Protein AF-A0AAV4WK30-F1 (afdb_monomer_lite)

pLDDT: mean 74.39, std 21.52, range [27.72, 98.62]

Sequence (269 aa):
MIVGDNDDCCCSQVVLLLLLSHGGWNGPSVTLLSCTSESSKLVRDVVQKRFLSVVDRYRVSLPLECPLHPRRDMFWWLQTELEATKIEGEETWHCPVCGQKFRCQNTFVTHWDASHAKTLGMAEETVCLDDFCDVFRCDILRKKMLKQRMEEEDELSKPRKQPPKSGIAVLKHRIQDTQEDDEEIREKKKNCDPREMSRIHHKCRSLIRQCTIGMLVNMSSKDFQEIEEDLDESICSFLTCDKYWDDYDAHVSIDTEFRSDQITFLVDV

Foldseek 3Di:
DDDDDDDDLDDDDDPPPPPPDPDDDDDDDDPDPQQAPLLLVLLLVLCVVFVVVLVVVLVFDWDLQQLSDLQQEPVSVVVVLVPVQPPPPQSWDADPPPGDIDSHPVVVRVCCSVPPCNPCCPDPSHHRSSVLCLQQVSVLVVVVVVVVVVVVVVVVPDPDDDDDDDPPPVVVVVVVVVVVVVVVLVVQLVVDDQVVLVVSLVVQLVSLCSRLVVVCVPDPPVVSVVSSVSSCVQGSVQSGSVRVNPDSCVPVVPPVVPPPPPPDDDDDD

Secondary structure (DSSP, 8-state):
--------SS----SSSTTS----------------HHHHHHHHHHIIIIIIHHHHHTT-PPPTT-TT-TTTBGGGHHHHHHHHSTTSS---EE-TTT--EESSHHHHHHHHHHHTHHHHTTSTT-B-GGGGHHHHTHHHHHHHHHHHHHHHHHHHTS---SSPS-THHHHHHHHHHHHHHHHHHHHHHHT--HHHHHHHHHHHHHHHHHHHGGGGGTS-HHHHHHHHHHHHHHTGGG-STTTTTS-GGGGGGGTGGG-SS-----S--

Organism: NCBI:txid1538125

Radius of gyration: 22.99 Å; chains: 1; bounding box: 66×60×53 Å

Structure (mmCIF, N/CA/C/O backbone):
data_AF-A0AAV4WK30-F1
#
_entry.id   AF-A0AAV4WK30-F1
#
loop_
_atom_site.group_PDB
_atom_site.id
_atom_site.type_symbol
_atom_site.label_atom_id
_atom_site.label_alt_id
_atom_site.label_comp_id
_atom_site.label_asym_id
_atom_site.label_entity_id
_atom_site.label_seq_id
_atom_site.pdbx_PDB_ins_code
_atom_site.Cartn_x
_atom_site.Cartn_y
_atom_site.Cartn_z
_atom_site.occupancy
_atom_site.B_iso_or_equiv
_atom_site.auth_seq_id
_atom_site.auth_comp_id
_atom_site.auth_asym_id
_atom_site.auth_atom_id
_atom_site.pdbx_PDB_model_num
ATOM 1 N N . MET A 1 1 ? 45.246 19.254 -11.125 1.00 35.50 1 MET A N 1
ATOM 2 C CA . MET A 1 1 ? 44.436 20.169 -10.298 1.00 35.50 1 MET A CA 1
ATOM 3 C C . MET A 1 1 ? 43.856 21.246 -11.195 1.00 35.50 1 MET A C 1
ATOM 5 O O . MET A 1 1 ? 44.549 22.216 -11.439 1.00 35.50 1 MET A O 1
ATOM 9 N N . ILE A 1 2 ? 42.649 21.034 -11.716 1.00 27.72 2 ILE A N 1
ATOM 10 C CA . ILE A 1 2 ? 41.560 22.020 -11.737 1.00 27.72 2 ILE A CA 1
ATOM 11 C C . ILE A 1 2 ? 40.309 21.147 -11.624 1.00 27.72 2 ILE A C 1
ATOM 13 O O . ILE A 1 2 ? 39.950 20.444 -12.562 1.00 27.72 2 ILE A O 1
ATOM 17 N N . VAL A 1 3 ? 39.774 21.077 -10.408 1.00 33.41 3 VAL A N 1
ATOM 18 C CA . VAL A 1 3 ? 38.426 20.582 -10.126 1.00 33.41 3 VAL A CA 1
ATOM 19 C C . VAL A 1 3 ? 37.525 21.785 -10.380 1.00 33.41 3 VAL A C 1
ATOM 21 O O . VAL A 1 3 ? 37.795 22.859 -9.843 1.00 33.41 3 VAL A O 1
ATOM 24 N N . GLY A 1 4 ? 36.553 21.629 -11.272 1.00 28.08 4 GLY A N 1
ATOM 25 C CA . GLY A 1 4 ? 35.542 22.632 -11.581 1.00 28.08 4 GLY A CA 1
ATOM 26 C C . GLY A 1 4 ? 34.175 21.972 -11.500 1.00 28.08 4 GLY A C 1
ATOM 27 O O . GLY A 1 4 ? 33.825 21.205 -12.393 1.00 28.08 4 GLY A O 1
ATOM 28 N N . ASP A 1 5 ? 33.501 22.240 -10.384 1.00 39.34 5 ASP A N 1
ATOM 29 C CA . ASP A 1 5 ? 32.127 21.898 -10.015 1.00 39.34 5 ASP A CA 1
ATOM 30 C C . ASP A 1 5 ? 31.076 22.251 -11.079 1.00 39.34 5 ASP A C 1
ATOM 32 O O . ASP A 1 5 ? 31.188 23.299 -11.719 1.00 39.34 5 ASP A O 1
ATOM 36 N N . ASN A 1 6 ? 30.032 21.419 -11.206 1.00 34.66 6 ASN A N 1
ATOM 37 C CA . ASN A 1 6 ? 28.629 21.751 -10.877 1.00 34.66 6 ASN A CA 1
ATOM 38 C C . ASN A 1 6 ? 27.613 20.796 -11.544 1.00 34.66 6 ASN A C 1
ATOM 40 O O . ASN A 1 6 ? 27.855 20.269 -12.628 1.00 34.66 6 ASN A O 1
ATOM 44 N N . ASP A 1 7 ? 26.458 20.686 -10.878 1.00 43.06 7 ASP A N 1
ATOM 45 C CA . ASP A 1 7 ? 25.127 20.261 -11.347 1.00 43.06 7 ASP A CA 1
ATOM 46 C C . ASP A 1 7 ? 24.741 18.794 -11.052 1.00 43.06 7 ASP A C 1
ATOM 48 O O . ASP A 1 7 ? 24.972 17.871 -11.830 1.00 43.06 7 ASP A O 1
ATOM 52 N N . ASP A 1 8 ? 24.311 18.500 -9.821 1.00 45.12 8 ASP A N 1
ATOM 53 C CA . ASP A 1 8 ? 22.933 18.654 -9.302 1.00 45.12 8 ASP A CA 1
ATOM 54 C C . ASP A 1 8 ? 21.971 17.558 -9.786 1.00 45.12 8 ASP A C 1
ATOM 56 O O . ASP A 1 8 ? 21.308 17.663 -10.815 1.00 45.12 8 ASP A O 1
ATOM 60 N N . CYS A 1 9 ? 21.771 16.546 -8.936 1.00 49.00 9 CYS A N 1
ATOM 61 C CA . CYS A 1 9 ? 20.622 15.633 -9.009 1.00 49.00 9 CYS A CA 1
ATOM 62 C C . CYS A 1 9 ? 19.309 16.325 -8.546 1.00 49.00 9 CYS A C 1
ATOM 64 O O . CYS A 1 9 ? 18.343 15.666 -8.163 1.00 49.00 9 CYS A O 1
ATOM 66 N N . CYS A 1 10 ? 19.270 17.664 -8.554 1.00 48.41 10 CYS A N 1
ATOM 67 C CA . CYS A 1 10 ? 18.245 18.490 -7.927 1.00 48.41 10 CYS A CA 1
ATOM 68 C C . CYS A 1 10 ? 17.334 19.180 -8.951 1.00 48.41 10 CYS A C 1
ATOM 70 O O . CYS A 1 10 ? 17.779 19.852 -9.876 1.00 48.41 10 CYS A O 1
ATOM 72 N N . CYS A 1 11 ? 16.030 19.029 -8.715 1.00 46.91 11 CYS A N 1
ATOM 73 C CA . CYS A 1 11 ? 14.915 19.881 -9.127 1.00 46.91 11 CYS A CA 1
ATOM 74 C C . CYS A 1 11 ? 15.269 21.201 -9.843 1.00 46.91 11 CYS A C 1
ATOM 76 O O . CYS A 1 11 ? 15.319 22.249 -9.206 1.00 46.91 11 CYS A O 1
ATOM 78 N N . SER A 1 12 ? 15.379 21.206 -11.174 1.00 46.94 12 SER A N 1
ATOM 79 C CA . SER A 1 12 ? 15.126 22.426 -11.950 1.00 46.94 12 SER A CA 1
ATOM 80 C C . SER A 1 12 ? 14.889 22.121 -13.426 1.00 46.94 12 SER A C 1
ATOM 82 O O . SER A 1 12 ? 15.827 21.793 -14.141 1.00 46.94 12 SER A O 1
ATOM 84 N N . GLN A 1 13 ? 13.625 22.216 -13.865 1.00 39.56 13 GLN A N 1
ATOM 85 C CA . GLN A 1 13 ? 13.176 22.748 -15.170 1.00 39.56 13 GLN A CA 1
ATOM 86 C C . GLN A 1 13 ? 11.718 22.343 -15.457 1.00 39.56 13 GLN A C 1
ATOM 88 O O . GLN A 1 13 ? 11.446 21.511 -16.314 1.00 39.56 13 GLN A O 1
ATOM 93 N N . VAL A 1 14 ? 10.743 22.970 -14.785 1.00 44.44 14 VAL A N 1
ATOM 94 C CA . VAL A 1 14 ? 9.345 22.972 -15.282 1.00 44.44 14 VAL A CA 1
ATOM 95 C C . VAL A 1 14 ? 8.689 24.355 -15.164 1.00 44.44 14 VAL A C 1
ATOM 97 O O . VAL A 1 14 ? 7.495 24.473 -14.929 1.00 44.44 14 VAL A O 1
ATOM 100 N N . VAL A 1 15 ? 9.448 25.444 -15.339 1.00 47.97 15 VAL A N 1
ATOM 101 C CA . VAL A 1 15 ? 8.864 26.807 -15.314 1.00 47.97 15 VAL A CA 1
ATOM 102 C C . VAL A 1 15 ? 8.847 27.491 -16.691 1.00 47.97 15 VAL A C 1
ATOM 104 O O . VAL A 1 15 ? 8.311 28.584 -16.818 1.00 47.97 15 VAL A O 1
ATOM 107 N N . LEU A 1 16 ? 9.310 26.854 -17.776 1.00 44.34 16 LEU A N 1
ATOM 108 C CA . LEU A 1 16 ? 9.409 27.543 -19.078 1.00 44.34 16 LEU A CA 1
ATOM 109 C C . LEU A 1 16 ? 8.755 26.854 -20.286 1.00 44.34 16 LEU A C 1
ATOM 111 O O . LEU A 1 16 ? 9.159 27.114 -21.413 1.00 44.34 16 LEU A O 1
ATOM 115 N N . LEU A 1 17 ? 7.723 26.021 -20.095 1.00 46.19 17 LEU A N 1
ATOM 116 C CA . LEU A 1 17 ? 6.941 25.461 -21.219 1.00 46.19 17 LEU A CA 1
ATOM 117 C C . LEU A 1 17 ? 5.410 25.537 -21.047 1.00 46.19 17 LEU A C 1
ATOM 119 O O . LEU A 1 17 ? 4.676 24.899 -21.795 1.00 46.19 17 LEU A O 1
ATOM 123 N N . LEU A 1 18 ? 4.895 26.356 -20.122 1.00 48.94 18 LEU A N 1
ATOM 124 C CA . LEU A 1 18 ? 3.444 26.509 -19.903 1.00 48.94 18 LEU A CA 1
ATOM 125 C C . LEU A 1 18 ? 2.752 27.565 -20.788 1.00 48.94 18 LEU A C 1
ATOM 127 O O . LEU A 1 18 ? 1.581 27.862 -20.571 1.00 48.94 18 LEU A O 1
ATOM 131 N N . LEU A 1 19 ? 3.419 28.120 -21.808 1.00 49.53 19 LEU A N 1
ATOM 132 C CA . LEU A 1 19 ? 2.828 29.188 -22.633 1.00 49.53 19 LEU A CA 1
ATOM 133 C C . LEU A 1 19 ? 2.534 28.845 -24.102 1.00 49.53 19 LEU A C 1
ATOM 135 O O . LEU A 1 19 ? 2.040 29.719 -24.804 1.00 49.53 19 LEU A O 1
ATOM 139 N N . LEU A 1 20 ? 2.724 27.610 -24.588 1.00 50.94 20 LEU A N 1
ATOM 140 C CA . LEU A 1 20 ? 2.422 27.285 -25.999 1.00 50.94 20 LEU A CA 1
ATOM 141 C C . LEU A 1 20 ? 1.777 25.904 -26.224 1.00 50.94 20 LEU A C 1
ATOM 143 O O . LEU A 1 20 ? 2.329 25.080 -26.944 1.00 50.94 20 LEU A O 1
ATOM 147 N N . SER A 1 21 ? 0.590 25.645 -25.665 1.00 49.66 21 SER A N 1
ATOM 148 C CA . SER A 1 21 ? -0.330 24.623 -26.225 1.00 49.66 21 SER A CA 1
ATOM 149 C C . SER A 1 21 ? -1.761 24.698 -25.672 1.00 49.66 21 SER A C 1
ATOM 151 O O . SER A 1 21 ? -2.370 23.697 -25.303 1.00 49.66 21 SER A O 1
ATOM 153 N N . HIS A 1 22 ? -2.364 25.890 -25.691 1.00 54.22 22 HIS A N 1
ATOM 154 C CA . HIS A 1 22 ? -3.827 25.960 -25.750 1.00 54.22 22 HIS A CA 1
ATOM 155 C C . HIS A 1 22 ? -4.278 25.454 -27.126 1.00 54.22 22 HIS A C 1
ATOM 157 O O . HIS A 1 22 ? -4.245 26.191 -28.109 1.00 54.22 22 HIS A O 1
ATOM 163 N N . GLY A 1 23 ? -4.678 24.185 -27.195 1.00 52.66 23 GLY A N 1
ATOM 164 C CA . GLY A 1 23 ? -5.235 23.586 -28.401 1.00 52.66 23 GLY A CA 1
ATOM 165 C C . GLY A 1 23 ? -5.886 22.230 -28.141 1.00 52.66 23 GLY A C 1
ATOM 166 O O . GLY A 1 23 ? -5.206 21.215 -28.143 1.00 52.66 23 GLY A O 1
ATOM 167 N N . GLY A 1 24 ? -7.215 22.228 -27.997 1.00 38.34 24 GLY A N 1
ATOM 168 C CA . GLY A 1 24 ? -8.060 21.083 -28.351 1.00 38.34 24 GLY A CA 1
ATOM 169 C C . GLY A 1 24 ? -8.334 20.055 -27.254 1.00 38.34 24 GLY A C 1
ATOM 170 O O . GLY A 1 24 ? -7.759 18.972 -27.241 1.00 38.34 24 GLY A O 1
ATOM 171 N N . TRP A 1 25 ? -9.318 20.348 -26.405 1.00 48.59 25 TRP A N 1
ATOM 172 C CA . TRP A 1 25 ? -10.028 19.330 -25.630 1.00 48.59 25 TRP A CA 1
ATOM 173 C C . TRP A 1 25 ? -10.839 18.448 -26.591 1.00 48.59 25 TRP A C 1
ATOM 175 O O . TRP A 1 25 ? -11.680 18.970 -27.319 1.00 48.59 25 TRP A O 1
ATOM 185 N N . ASN A 1 26 ? -10.623 17.130 -26.577 1.00 43.84 26 ASN A N 1
ATOM 186 C CA . ASN A 1 26 ? -11.537 16.158 -27.180 1.00 43.84 26 ASN A CA 1
ATOM 187 C C . ASN A 1 26 ? -11.655 14.904 -26.296 1.00 43.84 26 ASN A C 1
ATOM 189 O O . ASN A 1 26 ? -10.778 14.047 -26.319 1.00 43.84 26 ASN A O 1
ATOM 193 N N . GLY A 1 27 ? -12.787 14.797 -25.592 1.00 50.38 27 GLY A N 1
ATOM 194 C CA . GLY A 1 27 ? -13.448 13.536 -25.224 1.00 50.38 27 GLY A CA 1
ATOM 195 C C . GLY A 1 27 ? -12.942 12.784 -23.978 1.00 50.38 27 GLY A C 1
ATOM 196 O O . GLY A 1 27 ? -11.735 12.648 -23.783 1.00 50.38 27 GLY A O 1
ATOM 197 N N . PRO A 1 28 ? -13.846 12.225 -23.143 1.00 54.28 28 PRO A N 1
ATOM 198 C CA . PRO A 1 28 ? -13.459 11.331 -22.063 1.00 54.28 28 PRO A CA 1
ATOM 199 C C . PRO A 1 28 ? -13.123 9.967 -22.669 1.00 54.28 28 PRO A C 1
ATOM 201 O O . PRO A 1 28 ? -14.005 9.213 -23.081 1.00 54.28 28 PRO A O 1
ATOM 204 N N . SER A 1 29 ? -11.835 9.651 -22.746 1.00 45.75 29 SER A N 1
ATOM 205 C CA . SER A 1 29 ? -11.411 8.276 -22.985 1.00 45.75 29 SER A CA 1
ATOM 206 C C . SER A 1 29 ? -11.482 7.529 -21.660 1.00 45.75 29 SER A C 1
ATOM 208 O O . SER A 1 29 ? -10.837 7.911 -20.690 1.00 45.75 29 SER A O 1
ATOM 210 N N . VAL A 1 30 ? -12.341 6.512 -21.646 1.00 41.44 30 VAL A N 1
ATOM 211 C CA . VAL A 1 30 ? -12.413 5.368 -20.726 1.00 41.44 30 VAL A CA 1
ATOM 212 C C . VAL A 1 30 ? -11.143 5.231 -19.874 1.00 41.44 30 VAL A C 1
ATOM 214 O O . VAL A 1 30 ? -10.056 5.134 -20.439 1.00 41.44 30 VAL A O 1
ATOM 217 N N . THR A 1 31 ? -11.276 5.240 -18.542 1.00 42.25 31 THR A N 1
ATOM 218 C CA . THR A 1 31 ? -10.166 5.139 -17.576 1.00 42.25 31 THR A CA 1
ATOM 219 C C . THR A 1 31 ? -9.300 3.920 -17.882 1.00 42.25 31 THR A C 1
ATOM 221 O O . THR A 1 31 ? -9.638 2.783 -17.550 1.00 42.25 31 THR A O 1
ATOM 224 N N . LEU A 1 32 ? -8.209 4.175 -18.593 1.00 45.88 32 LEU A N 1
ATOM 225 C CA . LEU A 1 32 ? -7.260 3.194 -19.083 1.00 45.88 32 LEU A CA 1
ATOM 226 C C . LEU A 1 32 ? -6.333 2.872 -17.911 1.00 45.88 32 LEU A C 1
ATOM 228 O O . LEU A 1 32 ? -5.524 3.719 -17.554 1.00 45.88 32 LEU A O 1
ATOM 232 N N . LEU A 1 33 ? -6.539 1.699 -17.300 1.00 58.34 33 LEU A N 1
ATOM 233 C CA . LEU A 1 33 ? -5.678 0.988 -16.342 1.00 58.34 33 LEU A CA 1
ATOM 234 C C . LEU A 1 33 ? -4.350 1.719 -16.038 1.00 58.34 33 LEU A C 1
ATOM 236 O O . LEU A 1 33 ? -3.330 1.477 -16.687 1.00 58.34 33 LEU A O 1
ATOM 240 N N . SER A 1 34 ? -4.380 2.678 -15.112 1.00 63.75 34 SER A N 1
ATOM 241 C CA . SER A 1 34 ? -3.238 3.548 -14.831 1.00 63.75 34 SER A CA 1
ATOM 242 C C . SER A 1 34 ? -2.439 2.963 -13.679 1.00 63.75 34 SER A C 1
ATOM 244 O O . SER A 1 34 ? -2.583 3.401 -12.544 1.00 63.75 34 SER A O 1
ATOM 246 N N . CYS A 1 35 ? -1.623 1.957 -13.972 1.00 77.56 35 CYS A N 1
ATOM 247 C CA . CYS A 1 35 ? -0.608 1.519 -13.029 1.00 77.56 35 CYS A CA 1
ATOM 248 C C . CYS A 1 35 ? 0.419 2.642 -12.837 1.00 77.56 35 CYS A C 1
ATOM 250 O O . CYS A 1 35 ? 1.077 3.038 -13.801 1.00 77.56 35 CYS A O 1
ATOM 252 N N . THR A 1 36 ? 0.550 3.163 -11.618 1.00 84.00 36 THR A N 1
ATOM 253 C CA . THR A 1 36 ? 1.510 4.224 -11.288 1.00 84.00 36 THR A CA 1
ATOM 254 C C . THR A 1 36 ? 2.602 3.726 -10.344 1.00 84.00 36 THR A C 1
ATOM 256 O O . THR A 1 36 ? 2.354 2.978 -9.391 1.00 84.00 36 THR A O 1
ATOM 259 N N . SER A 1 37 ? 3.831 4.171 -10.598 1.00 83.62 37 SER A N 1
ATOM 260 C CA . SER A 1 37 ? 5.012 3.856 -9.788 1.00 83.62 37 SER A CA 1
ATOM 261 C C . SER A 1 37 ? 4.900 4.376 -8.347 1.00 83.62 37 SER A C 1
ATOM 263 O O . SER A 1 37 ? 5.233 3.660 -7.403 1.00 83.62 37 SER A O 1
ATOM 265 N N . GLU A 1 38 ? 4.374 5.590 -8.154 1.00 85.25 38 GLU A N 1
ATOM 266 C CA . GLU A 1 38 ? 4.195 6.208 -6.831 1.00 85.25 38 GLU A CA 1
ATOM 267 C C . GLU A 1 38 ? 3.226 5.410 -5.949 1.00 85.25 38 GLU A C 1
ATOM 269 O O . GLU A 1 38 ? 3.542 5.086 -4.806 1.00 85.25 38 GLU A O 1
ATOM 274 N N . SER A 1 39 ? 2.059 5.046 -6.480 1.00 89.12 39 SER A N 1
ATOM 275 C CA . SER A 1 39 ? 1.048 4.293 -5.733 1.00 89.12 39 SER A CA 1
ATOM 276 C C . SER A 1 39 ? 1.503 2.857 -5.478 1.00 89.12 39 SER A C 1
ATOM 278 O O . SER A 1 39 ? 1.385 2.355 -4.361 1.00 89.12 39 SER A O 1
ATOM 280 N N . SER A 1 40 ? 2.138 2.225 -6.472 1.00 91.19 40 SER A N 1
ATOM 281 C CA . SER A 1 40 ? 2.761 0.910 -6.298 1.00 91.19 40 SER A CA 1
ATOM 282 C C . SER A 1 40 ? 3.846 0.924 -5.219 1.00 91.19 40 SER A C 1
ATOM 284 O O . SER A 1 40 ? 4.007 -0.067 -4.510 1.00 91.19 40 SER A O 1
ATOM 286 N N . LYS A 1 41 ? 4.580 2.034 -5.053 1.00 90.00 41 LYS A N 1
ATOM 287 C CA . LYS A 1 41 ? 5.538 2.205 -3.954 1.00 90.00 41 LYS A CA 1
ATOM 288 C C . LYS A 1 41 ? 4.838 2.236 -2.591 1.00 90.00 41 LYS A C 1
ATOM 290 O O . LYS A 1 41 ? 5.269 1.512 -1.704 1.00 90.00 41 LYS A O 1
ATOM 295 N N . LEU A 1 42 ? 3.739 2.986 -2.442 1.00 92.75 42 LEU A N 1
ATOM 296 C CA . LEU A 1 42 ? 2.957 3.009 -1.193 1.00 92.75 42 LEU A CA 1
ATOM 297 C C . LEU A 1 42 ? 2.524 1.601 -0.774 1.00 92.75 42 LEU A C 1
ATOM 299 O O . LEU A 1 42 ? 2.706 1.204 0.375 1.00 92.75 42 LEU A O 1
ATOM 303 N N . VAL A 1 43 ? 1.971 0.838 -1.721 1.00 95.69 43 VAL A N 1
ATOM 304 C CA . VAL A 1 43 ? 1.532 -0.537 -1.469 1.00 95.69 43 VAL A CA 1
ATOM 305 C C . VAL A 1 43 ? 2.718 -1.430 -1.120 1.00 95.69 43 VAL A C 1
ATOM 307 O O . VAL A 1 43 ? 2.653 -2.150 -0.128 1.00 95.69 43 VAL A O 1
ATOM 310 N N . ARG A 1 44 ? 3.817 -1.354 -1.879 1.00 94.25 44 ARG A N 1
ATOM 311 C CA . ARG A 1 44 ? 5.045 -2.120 -1.619 1.00 94.25 44 ARG A CA 1
ATOM 312 C C . ARG A 1 44 ? 5.575 -1.893 -0.206 1.00 94.25 44 ARG A C 1
ATOM 314 O O . ARG A 1 44 ? 5.903 -2.865 0.470 1.00 94.25 44 ARG A O 1
ATOM 321 N N . ASP A 1 45 ? 5.630 -0.643 0.244 1.00 92.62 45 ASP A N 1
ATOM 322 C CA . ASP A 1 45 ? 6.144 -0.287 1.568 1.00 92.62 45 ASP A CA 1
ATOM 323 C C . ASP A 1 45 ? 5.285 -0.922 2.677 1.00 92.62 45 ASP A C 1
ATOM 325 O O . ASP A 1 45 ? 5.815 -1.486 3.640 1.00 92.62 45 ASP A O 1
ATOM 329 N N . VAL A 1 46 ? 3.953 -0.923 2.522 1.00 95.31 46 VAL A N 1
ATOM 330 C CA . VAL A 1 46 ? 3.051 -1.615 3.460 1.00 95.31 46 VAL A CA 1
ATOM 331 C C . VAL A 1 46 ? 3.198 -3.131 3.363 1.00 95.31 46 VAL A C 1
ATOM 333 O O . VAL A 1 46 ? 3.285 -3.794 4.396 1.00 95.31 46 VAL A O 1
ATOM 336 N N . VAL A 1 47 ? 3.276 -3.694 2.155 1.00 95.94 47 VAL A N 1
ATOM 337 C CA . VAL A 1 47 ? 3.486 -5.134 1.940 1.00 95.94 47 VAL A CA 1
ATOM 338 C C . VAL A 1 47 ? 4.763 -5.590 2.641 1.00 95.94 47 VAL A C 1
ATOM 340 O O . VAL A 1 47 ? 4.727 -6.551 3.400 1.00 95.94 47 VAL A O 1
ATOM 343 N N . GLN A 1 48 ? 5.876 -4.878 2.485 1.00 93.19 48 GLN A N 1
ATOM 344 C CA . GLN A 1 48 ? 7.135 -5.226 3.146 1.00 93.19 48 GLN A CA 1
ATOM 345 C C . GLN A 1 48 ? 7.044 -5.108 4.665 1.00 93.19 48 GLN A C 1
ATOM 347 O O . GLN A 1 48 ? 7.394 -6.041 5.388 1.00 93.19 48 GLN A O 1
ATOM 352 N N . LYS A 1 49 ? 6.531 -3.979 5.160 1.00 93.19 49 LYS A N 1
ATOM 353 C CA . LYS A 1 49 ? 6.503 -3.687 6.597 1.00 93.19 49 LYS A CA 1
ATOM 354 C C . LYS A 1 49 ? 5.495 -4.543 7.365 1.00 93.19 49 LYS A C 1
ATOM 356 O O . LYS A 1 49 ? 5.723 -4.835 8.538 1.00 93.19 49 LYS A O 1
ATOM 361 N N . ARG A 1 50 ? 4.369 -4.906 6.745 1.00 94.12 50 ARG A N 1
ATOM 362 C CA . ARG A 1 50 ? 3.214 -5.521 7.420 1.00 94.12 50 ARG A CA 1
ATOM 363 C C . ARG A 1 50 ? 2.921 -6.930 6.947 1.00 94.12 50 ARG A C 1
ATOM 365 O O . ARG A 1 50 ? 2.809 -7.814 7.785 1.00 94.12 50 ARG A O 1
ATOM 372 N N . PHE A 1 51 ? 2.821 -7.145 5.640 1.00 95.75 51 PHE A N 1
ATOM 373 C CA . PHE A 1 51 ? 2.480 -8.458 5.095 1.00 95.75 51 PHE A CA 1
ATOM 374 C C . PHE A 1 51 ? 3.669 -9.424 5.205 1.00 95.75 51 PHE A C 1
ATOM 376 O O . PHE A 1 51 ? 3.590 -10.434 5.899 1.00 95.75 51 PHE A O 1
ATOM 383 N N . LEU A 1 52 ? 4.801 -9.085 4.581 1.00 94.75 52 LEU A N 1
ATOM 384 C CA . LEU A 1 52 ? 6.001 -9.925 4.572 1.00 94.75 52 LEU A CA 1
ATOM 385 C C . LEU A 1 52 ? 6.594 -10.064 5.971 1.00 94.75 52 LEU A C 1
ATOM 387 O O . LEU A 1 52 ? 6.937 -11.167 6.366 1.00 94.75 52 LEU A O 1
ATOM 391 N N . SER A 1 53 ? 6.598 -8.985 6.762 1.00 94.19 53 SER A N 1
ATOM 392 C CA . SER A 1 53 ? 7.017 -9.040 8.167 1.00 94.19 53 SER A CA 1
ATOM 393 C C . SER A 1 53 ? 6.253 -10.098 8.971 1.00 94.19 53 SER A C 1
ATOM 395 O O . SER A 1 53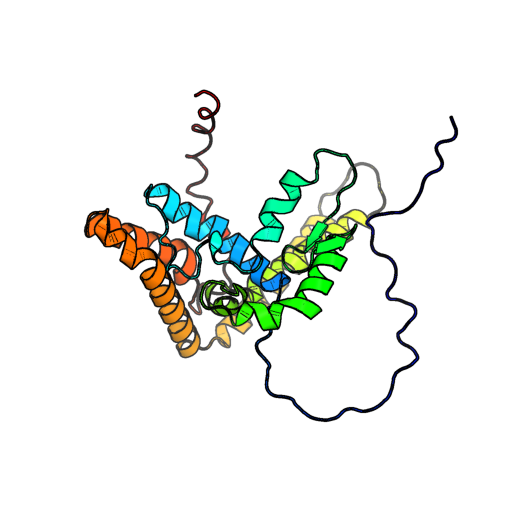 ? 6.872 -10.815 9.751 1.00 94.19 53 SER A O 1
ATOM 397 N N . VAL A 1 54 ? 4.935 -10.247 8.766 1.00 94.56 54 VAL A N 1
ATOM 398 C CA . VAL A 1 54 ? 4.149 -11.318 9.400 1.00 94.56 54 VAL A CA 1
ATOM 399 C C . VAL A 1 54 ? 4.527 -12.679 8.821 1.00 94.56 54 VAL A C 1
ATOM 401 O O . VAL A 1 54 ? 4.861 -13.569 9.597 1.00 94.56 54 VAL A O 1
ATOM 404 N N . VAL A 1 55 ? 4.539 -12.838 7.493 1.00 93.81 55 VAL A N 1
ATOM 405 C CA . VAL A 1 55 ? 4.889 -14.107 6.819 1.00 93.81 55 VAL A CA 1
ATOM 406 C C . VAL A 1 55 ? 6.255 -14.639 7.277 1.00 93.81 55 VAL A C 1
ATOM 408 O O . VAL A 1 55 ? 6.386 -15.821 7.603 1.00 93.81 55 VAL A O 1
ATOM 411 N N . ASP A 1 56 ? 7.245 -13.757 7.406 1.00 92.56 56 ASP A N 1
ATOM 412 C CA . ASP A 1 56 ? 8.598 -14.090 7.850 1.00 92.56 56 ASP A CA 1
ATOM 413 C C . ASP A 1 56 ? 8.632 -14.612 9.297 1.00 92.56 56 ASP A C 1
ATOM 415 O O . ASP A 1 56 ? 9.450 -15.480 9.617 1.00 92.56 56 ASP A O 1
ATOM 419 N N . ARG A 1 57 ? 7.726 -14.155 10.184 1.00 92.94 57 ARG A N 1
ATOM 420 C CA . ARG A 1 57 ? 7.622 -14.685 11.563 1.00 92.94 57 ARG A CA 1
ATOM 421 C C . ARG A 1 57 ? 7.254 -16.166 11.579 1.00 92.94 57 ARG A C 1
ATOM 423 O O . ARG A 1 57 ? 7.748 -16.896 12.437 1.00 92.94 57 ARG A O 1
ATOM 430 N N . TYR A 1 58 ? 6.450 -16.611 10.615 1.00 92.25 58 TYR A N 1
ATOM 431 C CA . TYR A 1 58 ? 6.041 -18.010 10.471 1.00 92.25 58 TYR A CA 1
ATOM 432 C C . TYR A 1 58 ? 7.079 -18.870 9.731 1.00 92.25 58 TYR A C 1
ATOM 434 O O . TYR A 1 58 ? 6.910 -20.084 9.647 1.00 92.25 58 TYR A O 1
ATOM 442 N N . ARG A 1 59 ? 8.180 -18.275 9.236 1.00 90.19 59 ARG A N 1
ATOM 443 C CA . ARG A 1 59 ? 9.290 -18.966 8.545 1.00 90.19 59 ARG A CA 1
ATOM 444 C C . ARG A 1 59 ? 8.844 -19.803 7.340 1.00 90.19 59 ARG A C 1
ATOM 446 O O . ARG A 1 59 ? 9.435 -20.841 7.042 1.00 90.19 59 ARG A O 1
ATOM 453 N N . VAL A 1 60 ? 7.808 -19.344 6.644 1.00 88.31 60 VAL A N 1
ATOM 454 C CA . VAL A 1 60 ? 7.299 -19.962 5.415 1.00 88.31 60 VAL A CA 1
ATOM 455 C C . VAL A 1 60 ? 7.698 -19.132 4.202 1.00 88.31 60 VAL A C 1
ATOM 457 O O . VAL A 1 60 ? 7.805 -17.910 4.265 1.00 88.31 60 VAL A O 1
ATOM 460 N N . SER A 1 61 ? 7.910 -19.797 3.071 1.00 89.50 61 SER A N 1
ATOM 461 C CA . SER A 1 61 ? 8.124 -19.119 1.797 1.00 89.50 61 SER A CA 1
ATOM 462 C C . SER A 1 61 ? 6.788 -18.681 1.203 1.00 89.50 61 SER A C 1
ATOM 464 O O . SER A 1 61 ? 5.871 -19.496 1.074 1.00 89.50 61 SER A O 1
ATOM 466 N N . LEU A 1 62 ? 6.699 -17.425 0.775 1.00 92.25 62 LEU A N 1
ATOM 467 C CA . LEU A 1 62 ? 5.551 -16.932 0.022 1.00 92.25 62 LEU A CA 1
ATOM 468 C C . LEU A 1 62 ? 5.480 -17.620 -1.362 1.00 92.25 62 LEU A C 1
ATOM 470 O O . LEU A 1 62 ? 6.475 -17.592 -2.088 1.00 92.25 62 LEU A O 1
ATOM 474 N N . PRO A 1 63 ? 4.351 -18.244 -1.753 1.00 92.38 63 PRO A N 1
ATOM 475 C CA . PRO A 1 63 ? 4.196 -18.838 -3.081 1.00 92.38 63 PRO A CA 1
ATOM 476 C C . PRO A 1 63 ? 4.265 -17.778 -4.187 1.00 92.38 63 PRO A C 1
ATOM 478 O O . PRO A 1 63 ? 3.809 -16.647 -4.001 1.00 92.38 63 PRO A O 1
ATOM 481 N N . LEU A 1 64 ? 4.787 -18.150 -5.363 1.00 90.50 64 LEU A N 1
ATOM 482 C CA . LEU A 1 64 ? 4.846 -17.248 -6.520 1.00 90.50 64 LEU A CA 1
ATOM 483 C C . LEU A 1 64 ? 3.442 -16.879 -7.007 1.00 90.50 64 LEU A C 1
ATOM 485 O O . LEU A 1 64 ? 3.246 -15.804 -7.543 1.00 90.50 64 LEU A O 1
ATOM 489 N N . GLU A 1 65 ? 2.427 -17.699 -6.767 1.00 90.19 65 GLU A N 1
ATOM 490 C CA . GLU A 1 65 ? 1.041 -17.410 -7.137 1.00 90.19 65 GLU A CA 1
ATOM 491 C C . GLU A 1 65 ? 0.448 -16.228 -6.352 1.00 90.19 65 GLU A C 1
ATOM 493 O O . GLU A 1 65 ? -0.531 -15.629 -6.801 1.00 90.19 65 GLU A O 1
ATOM 498 N N . CYS A 1 66 ? 1.056 -15.837 -5.225 1.00 94.75 66 CYS A N 1
ATOM 499 C CA . CYS A 1 66 ? 0.635 -14.675 -4.451 1.00 94.75 66 CYS A CA 1
ATOM 500 C C . CYS A 1 66 ? 0.822 -13.375 -5.257 1.00 94.75 66 CYS A C 1
ATOM 502 O O . CYS A 1 66 ? 1.948 -13.064 -5.657 1.00 94.75 66 CYS A O 1
ATOM 504 N N . PRO A 1 67 ? -0.230 -12.553 -5.445 1.00 94.56 67 PRO A N 1
ATOM 505 C CA . PRO A 1 67 ? -0.100 -11.266 -6.132 1.00 94.56 67 PRO A CA 1
ATOM 506 C C . PRO A 1 67 ? 0.835 -10.271 -5.428 1.00 94.56 67 PRO A C 1
ATOM 508 O O . PRO A 1 67 ? 1.386 -9.385 -6.070 1.00 94.56 67 PRO A O 1
ATOM 511 N N . LEU A 1 68 ? 1.038 -10.430 -4.117 1.00 95.69 68 LEU A N 1
ATOM 512 C CA . LEU A 1 68 ? 1.922 -9.592 -3.299 1.00 95.69 68 LEU A CA 1
ATOM 513 C C . LEU A 1 68 ? 3.369 -10.107 -3.243 1.00 95.69 68 LEU A C 1
ATOM 515 O O . LEU A 1 68 ? 4.182 -9.587 -2.479 1.00 95.69 68 LEU A O 1
ATOM 519 N N . HIS A 1 69 ? 3.707 -11.145 -4.013 1.00 94.00 69 HIS A N 1
ATOM 520 C CA . HIS A 1 69 ? 5.055 -11.695 -4.016 1.00 94.00 69 HIS A CA 1
ATOM 521 C C . HIS A 1 69 ? 6.063 -10.680 -4.596 1.00 94.00 69 HIS A C 1
ATOM 523 O O . HIS A 1 69 ? 5.852 -10.209 -5.714 1.00 94.00 69 HIS A O 1
ATOM 529 N N . PRO A 1 70 ? 7.208 -10.393 -3.937 1.00 90.81 70 PRO A N 1
ATOM 530 C CA . PRO A 1 70 ? 8.168 -9.382 -4.406 1.00 90.81 70 PRO A CA 1
ATOM 531 C C . PRO A 1 70 ? 8.643 -9.571 -5.849 1.00 90.81 70 PRO A C 1
ATOM 533 O O . PRO A 1 70 ? 8.784 -8.608 -6.588 1.00 90.81 70 PRO A O 1
ATOM 536 N N . ARG A 1 71 ? 8.850 -10.825 -6.274 1.00 87.81 71 ARG A N 1
ATOM 537 C CA . ARG A 1 71 ? 9.232 -11.165 -7.661 1.00 87.81 71 ARG A CA 1
ATOM 538 C C . ARG A 1 71 ? 8.148 -10.909 -8.712 1.00 87.81 71 ARG A C 1
ATOM 540 O O . ARG A 1 71 ? 8.464 -10.941 -9.894 1.00 87.81 71 ARG A O 1
ATOM 547 N N . ARG A 1 72 ? 6.890 -10.744 -8.304 1.00 88.88 72 ARG A N 1
ATOM 548 C CA . ARG A 1 72 ? 5.772 -10.455 -9.212 1.00 88.88 72 ARG A CA 1
ATOM 549 C C . ARG A 1 72 ? 5.483 -8.982 -9.330 1.00 88.88 72 ARG A C 1
ATOM 551 O O . ARG A 1 72 ? 4.840 -8.571 -10.287 1.00 88.88 72 ARG A O 1
ATOM 558 N N . ASP A 1 73 ? 5.952 -8.201 -8.375 1.00 89.19 73 ASP A N 1
ATOM 559 C CA . ASP A 1 73 ? 5.828 -6.767 -8.429 1.00 89.19 73 ASP A CA 1
ATOM 560 C C . ASP A 1 73 ? 6.492 -6.237 -9.689 1.00 89.19 73 ASP A C 1
ATOM 562 O O . ASP A 1 73 ? 7.689 -6.452 -9.896 1.00 89.19 73 ASP A O 1
ATOM 566 N N . MET A 1 74 ? 5.716 -5.545 -10.523 1.00 85.19 74 MET A N 1
ATOM 567 C CA . MET A 1 74 ? 6.278 -5.008 -11.743 1.00 85.19 74 MET A CA 1
ATOM 568 C C . MET A 1 74 ? 7.463 -4.115 -11.405 1.00 85.19 74 MET A C 1
ATOM 570 O O . MET A 1 74 ? 8.533 -4.413 -11.885 1.00 85.19 74 MET A O 1
ATOM 574 N N . PHE A 1 75 ? 7.372 -3.171 -10.466 1.00 83.81 75 PHE A N 1
ATOM 575 C CA . PHE A 1 75 ? 8.463 -2.239 -10.159 1.00 83.81 75 PHE A CA 1
ATOM 576 C C . PHE A 1 75 ? 9.561 -2.826 -9.252 1.00 83.81 75 PHE A C 1
ATOM 578 O O . PHE A 1 75 ? 10.279 -2.074 -8.590 1.00 83.81 75 PHE A O 1
ATOM 585 N N . TRP A 1 76 ? 9.725 -4.154 -9.219 1.00 77.50 76 TRP A N 1
ATOM 586 C CA . TRP A 1 76 ? 10.752 -4.847 -8.432 1.00 77.50 76 TRP A CA 1
ATOM 587 C C . TRP A 1 76 ? 12.175 -4.302 -8.660 1.00 77.50 76 TRP A C 1
ATOM 589 O O . TRP A 1 76 ? 12.938 -4.180 -7.701 1.00 77.50 76 TRP A O 1
ATOM 599 N N . TRP A 1 77 ? 12.522 -3.876 -9.882 1.00 70.19 77 TRP A N 1
ATOM 600 C CA . TRP A 1 77 ? 13.861 -3.341 -10.188 1.00 70.19 77 TRP A CA 1
ATOM 601 C C . TRP A 1 77 ? 14.204 -2.052 -9.423 1.00 70.19 77 TRP A C 1
ATOM 603 O O . TRP A 1 77 ? 15.380 -1.817 -9.141 1.00 70.19 77 TRP A O 1
ATOM 613 N N . LEU A 1 78 ? 13.206 -1.239 -9.028 1.00 69.69 78 LEU A N 1
ATOM 614 C CA . LEU A 1 78 ? 13.439 -0.029 -8.222 1.00 69.69 78 LEU A CA 1
ATOM 615 C C . LEU A 1 78 ? 14.089 -0.357 -6.876 1.00 69.69 78 LEU A C 1
ATOM 617 O O . LEU A 1 78 ? 14.675 0.523 -6.254 1.00 69.69 78 LEU A O 1
ATOM 621 N N . GLN A 1 79 ? 13.976 -1.607 -6.431 1.00 65.50 79 GLN A N 1
ATOM 622 C CA . GLN A 1 79 ? 14.524 -2.075 -5.173 1.00 65.50 79 GLN A CA 1
ATOM 623 C C . GLN A 1 79 ? 15.936 -2.658 -5.322 1.00 65.50 79 GLN A C 1
ATOM 625 O O . GLN A 1 79 ? 16.752 -2.491 -4.424 1.00 65.50 79 GLN A O 1
ATOM 630 N N . THR A 1 80 ? 16.246 -3.301 -6.452 1.00 58.16 80 THR A N 1
ATOM 631 C CA . THR A 1 80 ? 17.519 -4.012 -6.666 1.00 58.16 80 THR A CA 1
ATOM 632 C C . THR A 1 80 ? 18.628 -3.156 -7.286 1.00 58.16 80 THR A C 1
ATOM 634 O O . THR A 1 80 ? 19.806 -3.418 -7.058 1.00 58.16 80 THR A O 1
ATOM 637 N N . GLU A 1 81 ? 18.301 -2.125 -8.072 1.00 52.69 81 GLU A N 1
ATOM 638 C CA . GLU A 1 81 ? 19.322 -1.363 -8.821 1.00 52.69 81 GLU A CA 1
ATOM 639 C C . GLU A 1 81 ? 20.055 -0.283 -8.009 1.00 52.69 81 GLU A C 1
ATOM 641 O O . GLU A 1 81 ? 21.150 0.130 -8.397 1.00 52.69 81 GLU A O 1
ATOM 646 N N . LEU A 1 82 ? 19.523 0.112 -6.847 1.00 53.06 82 LEU A N 1
ATOM 647 C CA . LEU A 1 82 ? 20.204 1.007 -5.894 1.00 53.06 82 LEU A CA 1
ATOM 648 C C . LEU A 1 82 ? 21.427 0.363 -5.227 1.00 53.06 82 LEU A C 1
ATOM 650 O O . LEU A 1 82 ? 22.300 1.073 -4.725 1.00 53.06 82 LEU A O 1
ATOM 654 N N . GLU A 1 83 ? 21.486 -0.968 -5.203 1.00 50.41 83 GLU A N 1
ATOM 655 C CA . GLU A 1 83 ? 22.585 -1.721 -4.596 1.00 50.41 83 GLU A CA 1
ATOM 656 C C . GLU A 1 83 ? 23.680 -2.047 -5.623 1.00 50.41 83 GLU A C 1
ATOM 658 O O . GLU A 1 83 ? 24.865 -1.955 -5.308 1.00 50.41 83 GLU A O 1
ATOM 663 N N . ALA A 1 84 ? 23.306 -2.354 -6.871 1.00 48.28 84 ALA A N 1
ATOM 664 C CA . ALA A 1 84 ? 24.242 -2.803 -7.906 1.00 48.28 84 ALA A CA 1
ATOM 665 C C . ALA A 1 84 ? 25.071 -1.675 -8.558 1.00 48.28 84 ALA A C 1
ATOM 667 O O . ALA A 1 84 ? 26.176 -1.923 -9.035 1.00 48.28 84 ALA A O 1
ATOM 668 N N . THR A 1 85 ? 24.570 -0.436 -8.580 1.00 50.94 85 THR A N 1
ATOM 669 C CA . THR A 1 85 ? 25.175 0.679 -9.345 1.00 50.94 85 THR A CA 1
ATOM 670 C C . THR A 1 85 ? 26.084 1.586 -8.507 1.00 50.94 85 THR A C 1
ATOM 672 O O . THR A 1 85 ? 26.844 2.383 -9.053 1.00 50.94 85 THR A O 1
ATOM 675 N N . LYS A 1 86 ? 26.111 1.409 -7.177 1.00 52.31 86 LYS A N 1
ATOM 676 C CA . LYS A 1 86 ? 26.998 2.154 -6.258 1.00 52.31 86 LYS A CA 1
ATOM 677 C C . LYS A 1 86 ? 28.475 1.752 -6.327 1.00 52.31 86 LYS A C 1
ATOM 679 O O . LYS A 1 86 ? 29.305 2.379 -5.674 1.00 52.31 86 LYS A O 1
ATOM 684 N N . ILE A 1 87 ? 28.818 0.718 -7.096 1.00 55.09 87 ILE A N 1
ATOM 685 C CA . ILE A 1 87 ? 30.159 0.116 -7.103 1.00 55.09 87 ILE A CA 1
ATOM 686 C C . ILE A 1 87 ? 31.180 0.967 -7.896 1.00 55.09 87 ILE A C 1
ATOM 688 O O . ILE A 1 87 ? 32.375 0.868 -7.627 1.00 55.09 87 ILE A O 1
ATOM 692 N N . GLU A 1 88 ? 30.744 1.870 -8.789 1.00 54.16 88 GLU A N 1
ATOM 693 C CA . GLU A 1 88 ? 31.645 2.660 -9.663 1.00 54.16 88 GLU A CA 1
ATOM 694 C C . GLU A 1 88 ? 31.441 4.191 -9.620 1.00 54.16 88 GLU A C 1
ATOM 696 O O . GLU A 1 88 ? 31.934 4.915 -10.482 1.00 54.16 88 GLU A O 1
ATOM 701 N N . GLY A 1 89 ? 30.756 4.724 -8.604 1.00 55.53 89 GLY A N 1
ATOM 702 C CA . GLY A 1 89 ? 30.695 6.174 -8.346 1.00 55.53 89 GLY A CA 1
ATOM 703 C C . GLY A 1 89 ? 29.860 7.024 -9.321 1.00 55.53 89 GLY A C 1
ATOM 704 O O . GLY A 1 89 ? 29.658 8.203 -9.038 1.00 55.53 89 GLY A O 1
ATOM 705 N N . GLU A 1 90 ? 29.332 6.461 -10.415 1.00 61.12 90 GLU A N 1
ATOM 706 C CA . GLU A 1 90 ? 28.293 7.081 -11.256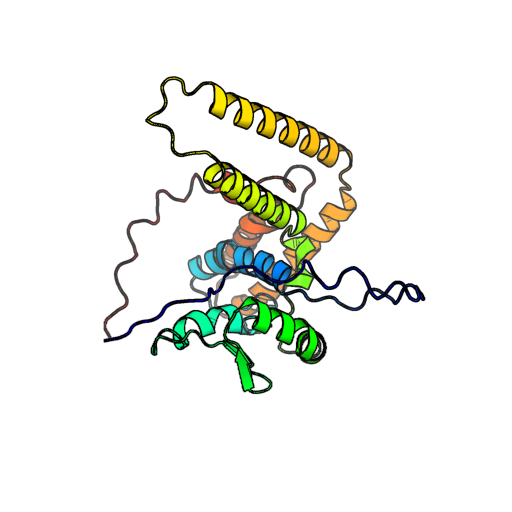 1.00 61.12 90 GLU A CA 1
ATOM 707 C C . GLU A 1 90 ? 26.984 6.287 -11.089 1.00 61.12 90 GLU A C 1
ATOM 709 O O . GLU A 1 90 ? 26.835 5.185 -11.618 1.00 61.12 90 GLU A O 1
ATOM 714 N N . GLU A 1 91 ? 26.032 6.836 -10.326 1.00 66.81 91 GLU A N 1
ATOM 715 C CA . GLU A 1 91 ? 24.703 6.240 -10.132 1.00 66.81 91 GLU A CA 1
ATOM 716 C C . GLU A 1 91 ? 23.923 6.290 -11.457 1.00 66.81 91 GLU A C 1
ATOM 718 O O . GLU A 1 91 ? 23.297 7.292 -11.806 1.00 66.81 91 GLU A O 1
ATOM 723 N N . THR A 1 92 ? 23.997 5.213 -12.239 1.00 73.06 92 THR A N 1
ATOM 724 C CA . THR A 1 92 ? 23.292 5.094 -13.521 1.00 73.06 92 THR A CA 1
ATOM 725 C C . THR A 1 92 ? 22.218 4.019 -13.444 1.00 73.06 92 THR A C 1
ATOM 727 O O . THR A 1 92 ? 22.470 2.888 -13.054 1.00 73.06 92 THR A O 1
ATOM 730 N N . TRP A 1 93 ? 20.995 4.380 -13.815 1.00 75.31 93 TRP A N 1
ATOM 731 C CA . TRP A 1 93 ? 19.827 3.505 -13.854 1.00 75.31 93 TRP A CA 1
ATOM 732 C C . TRP A 1 93 ? 19.697 2.884 -15.234 1.00 75.31 93 TRP A C 1
ATOM 734 O O . TRP A 1 93 ? 19.884 3.572 -16.241 1.00 75.31 93 TRP A O 1
ATOM 744 N N . HIS A 1 94 ? 19.340 1.608 -15.301 1.00 80.00 94 HIS A N 1
ATOM 745 C CA . HIS A 1 94 ? 19.253 0.874 -16.555 1.00 80.00 94 HIS A CA 1
ATOM 746 C C . HIS A 1 94 ? 17.852 0.306 -16.734 1.00 80.00 94 HIS A C 1
ATOM 748 O O . HIS A 1 94 ? 17.315 -0.348 -15.857 1.00 80.00 94 HIS A O 1
ATOM 754 N N . CYS A 1 95 ? 17.237 0.515 -17.897 1.00 80.62 95 CYS A N 1
ATOM 755 C CA . CYS A 1 95 ? 15.955 -0.116 -18.174 1.00 80.62 95 CYS A CA 1
ATOM 756 C C . CYS A 1 95 ? 16.157 -1.604 -18.500 1.00 80.62 95 CYS A C 1
ATOM 758 O O . CYS A 1 95 ? 16.773 -1.900 -19.527 1.00 80.62 95 CYS A O 1
ATOM 760 N N . PRO A 1 96 ? 15.612 -2.552 -17.714 1.00 74.56 96 PRO A N 1
ATOM 761 C CA . PRO A 1 96 ? 15.827 -3.984 -17.939 1.00 74.56 96 PRO A CA 1
ATOM 762 C C . PRO A 1 96 ? 15.137 -4.506 -19.209 1.00 74.56 96 PRO A C 1
ATOM 764 O O . PRO A 1 96 ? 15.450 -5.594 -19.683 1.00 74.56 96 PRO A O 1
ATOM 767 N N . VAL A 1 97 ? 14.205 -3.733 -19.777 1.00 78.19 97 VAL A N 1
ATOM 768 C CA . VAL A 1 97 ? 13.430 -4.115 -20.967 1.00 78.19 97 VAL A CA 1
ATOM 769 C C . VAL A 1 97 ? 14.123 -3.682 -22.257 1.00 78.19 97 VAL A C 1
ATOM 771 O O . VAL A 1 97 ? 14.181 -4.451 -23.213 1.00 78.19 97 VAL A O 1
ATOM 774 N N . CYS A 1 98 ? 14.632 -2.447 -22.305 1.00 85.12 98 CYS A N 1
ATOM 775 C CA . CYS A 1 98 ? 15.200 -1.860 -23.526 1.00 85.12 98 CYS A CA 1
ATOM 776 C C . CYS A 1 98 ? 16.687 -1.484 -23.424 1.00 85.12 98 CYS A C 1
ATOM 778 O O . CYS A 1 98 ? 17.297 -1.133 -24.432 1.00 85.12 98 CYS A O 1
ATOM 780 N N . GLY A 1 99 ? 17.277 -1.536 -22.229 1.00 83.12 99 GLY A N 1
ATOM 781 C CA . GLY A 1 99 ? 18.687 -1.230 -21.981 1.00 83.12 99 GLY A CA 1
ATOM 782 C C . GLY A 1 99 ? 19.042 0.261 -21.931 1.00 83.12 99 GLY A C 1
ATOM 783 O O . GLY A 1 99 ? 20.226 0.587 -21.820 1.00 83.12 99 GLY A O 1
ATOM 784 N N . GLN A 1 100 ? 18.068 1.179 -22.016 1.00 85.06 100 GLN A N 1
ATOM 785 C CA . GLN A 1 100 ? 18.331 2.620 -21.907 1.00 85.06 100 GLN A CA 1
ATOM 786 C C . GLN A 1 100 ? 18.927 2.984 -20.544 1.00 85.06 100 GLN A C 1
ATOM 788 O O . GLN A 1 100 ? 18.515 2.443 -19.521 1.00 85.06 100 GLN A O 1
ATOM 793 N N . LYS A 1 101 ? 19.895 3.908 -20.546 1.00 85.44 101 LYS A N 1
ATOM 794 C CA . LYS A 1 101 ? 20.586 4.382 -19.342 1.00 85.44 101 LYS A CA 1
ATOM 795 C C . LYS A 1 101 ? 20.068 5.754 -18.932 1.00 85.44 101 LYS A C 1
ATOM 797 O O . LYS A 1 101 ? 19.890 6.620 -19.787 1.00 85.44 101 LYS A O 1
ATOM 802 N N . PHE A 1 102 ? 19.916 5.978 -17.637 1.00 83.19 102 PHE A N 1
ATOM 803 C CA . PHE A 1 102 ? 19.463 7.240 -17.068 1.00 83.19 102 PHE A CA 1
ATOM 804 C C . PHE A 1 102 ? 20.375 7.635 -15.916 1.00 83.19 102 PHE A C 1
ATOM 806 O O . PHE A 1 102 ? 20.805 6.796 -15.136 1.00 83.19 102 PHE A O 1
ATOM 813 N N . ARG A 1 103 ? 20.657 8.929 -15.787 1.00 80.62 103 ARG A N 1
ATOM 814 C CA . ARG A 1 103 ? 21.450 9.460 -14.668 1.00 80.62 103 ARG A CA 1
ATOM 815 C C . ARG A 1 103 ? 20.617 9.797 -13.435 1.00 80.62 103 ARG A C 1
ATOM 817 O O . ARG A 1 103 ? 21.169 9.979 -12.363 1.00 80.62 103 ARG A O 1
ATOM 824 N N . CYS A 1 104 ? 19.295 9.880 -13.580 1.00 77.12 104 CYS A N 1
ATOM 825 C CA . CYS A 1 104 ? 18.393 10.244 -12.493 1.00 77.12 104 CYS A CA 1
ATOM 826 C C . CYS A 1 104 ? 17.277 9.206 -12.370 1.00 77.12 104 CYS A C 1
ATOM 828 O O . CYS A 1 104 ? 16.706 8.770 -13.372 1.00 77.12 104 CYS A O 1
ATOM 830 N N . GLN A 1 105 ? 16.895 8.887 -11.135 1.00 78.56 105 GLN A N 1
ATOM 831 C CA . GLN A 1 105 ? 15.807 7.948 -10.864 1.00 78.56 105 GLN A CA 1
ATOM 832 C C . GLN A 1 105 ? 14.471 8.435 -11.443 1.00 78.56 105 GLN A C 1
ATOM 834 O O . GLN A 1 105 ? 13.725 7.664 -12.036 1.00 78.56 105 GLN A O 1
ATOM 839 N N . ASN A 1 106 ? 14.169 9.730 -11.313 1.00 79.25 106 ASN A N 1
ATOM 840 C CA . ASN A 1 106 ? 12.880 10.270 -11.744 1.00 79.25 106 ASN A CA 1
ATOM 841 C C . ASN A 1 106 ? 12.692 10.216 -13.271 1.00 79.25 106 ASN A C 1
ATOM 843 O O . ASN A 1 106 ? 11.596 9.944 -13.761 1.00 79.25 106 ASN A O 1
ATOM 847 N N . THR A 1 107 ? 13.765 10.439 -14.040 1.00 82.81 107 THR A N 1
ATOM 848 C CA . THR A 1 107 ? 13.714 10.336 -15.507 1.00 82.81 107 THR A CA 1
ATOM 849 C C . THR A 1 107 ? 13.588 8.886 -15.959 1.00 82.81 107 THR A C 1
ATOM 851 O O . THR A 1 107 ? 12.836 8.612 -16.892 1.00 82.81 107 THR A O 1
ATOM 854 N N . PHE A 1 108 ? 14.239 7.957 -15.258 1.00 83.44 108 PHE A N 1
ATOM 855 C CA . PHE A 1 108 ? 14.063 6.524 -15.467 1.00 83.44 108 PHE A CA 1
ATOM 856 C C . PHE A 1 108 ? 12.620 6.063 -15.205 1.00 83.44 108 PHE A C 1
ATOM 858 O O . PHE A 1 108 ? 12.016 5.422 -16.064 1.00 83.44 108 PHE A O 1
ATOM 865 N N . VAL A 1 109 ? 12.042 6.442 -14.059 1.00 80.31 109 VAL A N 1
ATOM 866 C CA . VAL A 1 109 ? 10.650 6.115 -13.700 1.00 80.31 109 VAL A CA 1
ATOM 867 C C . VAL A 1 109 ? 9.672 6.679 -14.731 1.00 80.31 109 VAL A C 1
ATOM 869 O O . VAL A 1 109 ? 8.814 5.957 -15.228 1.00 80.31 109 VAL A O 1
ATOM 872 N N . THR A 1 110 ? 9.854 7.939 -15.139 1.00 83.81 110 THR A N 1
ATOM 873 C CA . THR A 1 110 ? 9.008 8.566 -16.168 1.00 83.81 110 THR A CA 1
ATOM 874 C C . THR A 1 110 ? 9.096 7.825 -17.506 1.00 83.81 110 THR A C 1
ATOM 876 O O . THR A 1 110 ? 8.083 7.611 -18.173 1.00 83.81 110 THR A O 1
ATOM 879 N N . HIS A 1 111 ? 10.301 7.410 -17.909 1.00 85.94 111 HIS A N 1
ATOM 880 C CA . HIS A 1 111 ? 10.487 6.595 -19.107 1.00 85.94 111 HIS A CA 1
ATOM 881 C C . HIS A 1 111 ? 9.736 5.264 -19.006 1.00 85.94 111 HIS A C 1
ATOM 883 O O . HIS A 1 111 ? 9.062 4.878 -19.966 1.00 85.94 111 HIS A O 1
ATOM 889 N N . TRP A 1 112 ? 9.841 4.579 -17.866 1.00 82.56 112 TRP A N 1
ATOM 890 C CA . TRP A 1 112 ? 9.178 3.302 -17.642 1.00 82.56 112 TRP A CA 1
ATOM 891 C C . TRP A 1 112 ? 7.659 3.422 -17.773 1.00 82.56 112 TRP A C 1
ATOM 893 O O . TRP A 1 112 ? 7.037 2.671 -18.533 1.00 82.56 112 TRP A O 1
ATOM 903 N N . ASP A 1 113 ? 7.082 4.399 -17.075 1.00 80.00 113 ASP A N 1
ATOM 904 C CA . ASP A 1 113 ? 5.639 4.630 -17.049 1.00 80.00 113 ASP A CA 1
ATOM 905 C C . ASP A 1 113 ? 5.107 4.928 -18.464 1.00 80.00 113 ASP A C 1
ATOM 907 O O . ASP A 1 113 ? 4.066 4.407 -18.868 1.00 80.00 113 ASP A O 1
ATOM 911 N N . ALA A 1 114 ? 5.865 5.678 -19.271 1.00 83.00 114 ALA A N 1
ATOM 912 C CA . ALA A 1 114 ? 5.492 6.007 -20.647 1.00 83.00 114 ALA A CA 1
ATOM 913 C C . ALA A 1 114 ? 5.708 4.861 -21.656 1.00 83.00 114 ALA A C 1
ATOM 915 O O . ALA A 1 114 ? 4.952 4.745 -22.623 1.00 83.00 114 ALA A O 1
ATOM 916 N N . SER A 1 115 ? 6.745 4.038 -21.469 1.00 81.69 115 SER A N 1
ATOM 917 C CA . SER A 1 115 ? 7.238 3.122 -22.515 1.00 81.69 115 SER A CA 1
ATOM 918 C C . SER A 1 115 ? 6.899 1.653 -22.265 1.00 81.69 115 SER A C 1
ATOM 920 O O . SER A 1 115 ? 6.814 0.872 -23.215 1.00 81.69 115 SER A O 1
ATOM 922 N N . HIS A 1 116 ? 6.722 1.253 -21.003 1.00 82.19 116 HIS A N 1
ATOM 923 C CA . HIS A 1 116 ? 6.700 -0.158 -20.611 1.00 82.19 116 HIS A CA 1
ATOM 924 C C . HIS A 1 116 ? 5.533 -0.543 -19.701 1.00 82.19 116 HIS A C 1
ATOM 926 O O . HIS A 1 116 ? 5.022 -1.654 -19.860 1.00 82.19 116 HIS A O 1
ATOM 932 N N . ALA A 1 117 ? 5.056 0.350 -18.825 1.00 76.69 117 ALA A N 1
ATOM 933 C CA . ALA A 1 117 ? 4.018 0.026 -17.837 1.00 76.69 117 ALA A CA 1
ATOM 934 C C . ALA A 1 117 ? 2.766 -0.629 -18.453 1.00 76.69 117 ALA A C 1
ATOM 936 O O . ALA A 1 117 ? 2.279 -1.641 -17.954 1.00 76.69 117 ALA A O 1
ATOM 937 N N . LYS A 1 118 ? 2.293 -0.123 -19.600 1.00 74.25 118 LYS A N 1
ATOM 938 C CA . LYS A 1 118 ? 1.114 -0.671 -20.291 1.00 74.25 118 LYS A CA 1
ATOM 939 C C . LYS A 1 118 ? 1.349 -2.051 -20.915 1.00 74.25 118 LYS A C 1
ATOM 941 O O . LYS A 1 118 ? 0.443 -2.877 -20.915 1.00 74.25 118 LYS A O 1
ATOM 946 N N . THR A 1 119 ? 2.530 -2.287 -21.486 1.00 72.25 119 THR A N 1
ATOM 947 C CA . THR A 1 119 ? 2.837 -3.533 -22.211 1.00 72.25 119 THR A CA 1
ATOM 948 C C . THR A 1 119 ? 3.159 -4.664 -21.244 1.00 72.25 119 THR A C 1
ATOM 950 O O . THR A 1 119 ? 2.704 -5.785 -21.446 1.00 72.25 119 THR A O 1
ATOM 953 N N . LEU A 1 120 ? 3.908 -4.372 -20.177 1.00 68.25 120 LEU A N 1
ATOM 954 C CA . LEU A 1 120 ? 4.249 -5.368 -19.166 1.00 68.25 120 LEU A CA 1
ATOM 955 C C . LEU A 1 120 ? 3.109 -5.642 -18.199 1.00 68.25 120 LEU A C 1
ATOM 957 O O . LEU A 1 120 ? 2.940 -6.790 -17.831 1.00 68.25 120 LEU A O 1
ATOM 961 N N . GLY A 1 121 ? 2.251 -4.666 -17.889 1.00 61.09 121 GLY A N 1
ATOM 962 C CA . GLY A 1 121 ? 1.036 -4.919 -17.103 1.00 61.09 121 GLY A CA 1
ATOM 963 C C . GLY A 1 121 ? 0.063 -5.934 -17.729 1.00 61.09 121 GLY A C 1
ATOM 964 O O . GLY A 1 121 ? -0.910 -6.308 -17.088 1.00 61.09 121 GLY A O 1
ATOM 965 N N . MET A 1 122 ? 0.306 -6.380 -18.968 1.00 59.38 122 MET A N 1
ATOM 966 C CA . MET A 1 122 ? -0.448 -7.445 -19.641 1.00 59.38 122 MET A CA 1
ATOM 967 C C . MET A 1 122 ? 0.209 -8.834 -19.516 1.00 59.38 122 MET A C 1
ATOM 969 O O . MET A 1 122 ? -0.383 -9.815 -19.960 1.00 59.38 122 MET A O 1
ATOM 973 N N . ALA A 1 123 ? 1.426 -8.942 -18.973 1.00 63.91 123 ALA A N 1
ATOM 974 C CA . ALA A 1 123 ? 2.090 -10.225 -18.769 1.00 63.91 123 ALA A CA 1
ATOM 975 C C . ALA A 1 123 ? 1.531 -10.916 -17.515 1.00 63.91 123 ALA A C 1
ATOM 977 O O . ALA A 1 123 ? 1.490 -10.322 -16.440 1.00 63.91 123 ALA A O 1
ATOM 978 N N . GLU A 1 124 ? 1.132 -12.184 -17.646 1.00 64.06 124 GLU A N 1
ATOM 979 C CA . GLU A 1 124 ? 0.425 -12.950 -16.600 1.00 64.06 124 GLU A CA 1
ATOM 980 C C . GLU A 1 124 ? 1.218 -13.086 -15.285 1.00 64.06 124 GLU A C 1
ATOM 982 O O . GLU A 1 124 ? 0.647 -13.216 -14.198 1.00 64.06 124 GLU A O 1
ATOM 987 N N . GLU A 1 125 ? 2.547 -13.028 -15.367 1.00 71.62 125 GLU A N 1
ATOM 988 C CA . GLU A 1 125 ? 3.440 -13.215 -14.222 1.00 71.62 125 GLU A CA 1
ATOM 989 C C . GLU A 1 125 ? 3.697 -11.920 -13.436 1.00 71.62 125 GLU A C 1
ATOM 991 O O . GLU A 1 125 ? 4.061 -11.979 -12.260 1.00 71.62 125 GLU A O 1
ATOM 996 N N . THR A 1 126 ? 3.453 -10.753 -14.040 1.00 84.38 126 THR A N 1
ATOM 997 C CA . THR A 1 126 ? 3.699 -9.443 -13.420 1.00 84.38 126 THR A CA 1
ATOM 998 C C . THR A 1 126 ? 2.425 -8.832 -12.854 1.00 84.38 126 THR A C 1
ATOM 1000 O O . THR A 1 126 ? 1.349 -8.952 -13.431 1.00 84.38 126 THR A O 1
ATOM 1003 N N . VAL A 1 127 ? 2.551 -8.141 -11.728 1.00 90.38 127 VAL A N 1
ATOM 1004 C CA . VAL A 1 127 ? 1.449 -7.549 -10.974 1.00 90.38 127 VAL A CA 1
ATOM 1005 C C . VAL A 1 127 ? 1.737 -6.073 -10.739 1.00 90.38 127 VAL A C 1
ATOM 1007 O O . VAL A 1 127 ? 2.820 -5.700 -10.282 1.00 90.38 127 VAL A O 1
ATOM 1010 N N . CYS A 1 128 ? 0.753 -5.223 -11.031 1.00 90.75 128 CYS A N 1
ATOM 1011 C CA . CYS A 1 128 ? 0.781 -3.836 -10.597 1.00 90.75 128 CYS A CA 1
ATOM 1012 C C . CYS A 1 128 ? 0.256 -3.743 -9.164 1.00 90.75 128 CYS A C 1
ATOM 1014 O O . CYS A 1 128 ? -0.904 -4.059 -8.908 1.00 90.75 128 CYS A O 1
ATOM 1016 N N . LEU A 1 129 ? 1.079 -3.284 -8.219 1.00 93.38 129 LEU A N 1
ATOM 1017 C CA . LEU A 1 129 ? 0.617 -3.146 -6.837 1.00 93.38 129 LEU A CA 1
ATOM 1018 C C . LEU A 1 129 ? -0.402 -2.009 -6.645 1.00 93.38 129 LEU A C 1
ATOM 1020 O O . LEU A 1 129 ? -1.190 -2.070 -5.704 1.00 93.38 129 LEU A O 1
ATOM 1024 N N . ASP A 1 130 ? -0.444 -1.025 -7.549 1.00 91.75 130 ASP A N 1
ATOM 1025 C CA . ASP A 1 130 ? -1.473 0.031 -7.578 1.00 91.75 130 ASP A CA 1
ATOM 1026 C C . ASP A 1 130 ? -2.907 -0.537 -7.605 1.00 91.75 130 ASP A C 1
ATOM 1028 O O . ASP A 1 130 ? -3.820 0.020 -6.997 1.00 91.75 130 ASP A O 1
ATOM 1032 N N . ASP A 1 131 ? -3.111 -1.718 -8.201 1.00 92.31 131 ASP A N 1
ATOM 1033 C CA . ASP A 1 131 ? -4.428 -2.374 -8.280 1.00 92.31 131 ASP A CA 1
ATOM 1034 C C . ASP A 1 131 ? -5.014 -2.747 -6.897 1.00 92.31 131 ASP A C 1
ATOM 1036 O O . ASP A 1 131 ? -6.213 -3.044 -6.757 1.00 92.31 131 ASP A O 1
ATOM 1040 N N . PHE A 1 132 ? -4.179 -2.716 -5.854 1.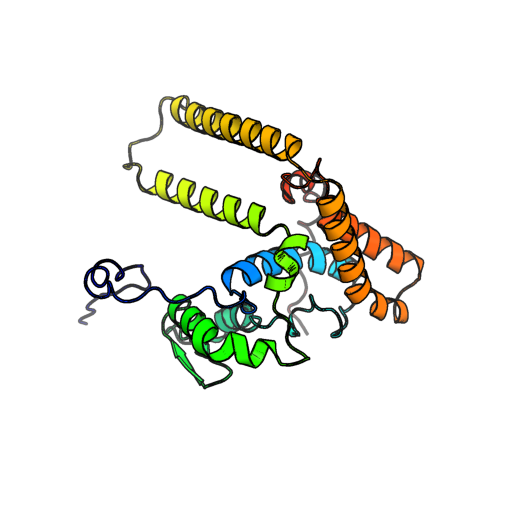00 96.25 132 PHE A N 1
ATOM 1041 C CA . PHE A 1 132 ? -4.552 -2.977 -4.465 1.00 96.25 132 PHE A CA 1
ATOM 1042 C C . PHE A 1 132 ? -4.586 -1.713 -3.599 1.00 96.25 132 PHE A C 1
ATOM 1044 O O . PHE A 1 132 ? -4.702 -1.813 -2.378 1.00 96.25 132 PHE A O 1
ATOM 1051 N N . CYS A 1 133 ? -4.507 -0.515 -4.182 1.00 95.44 133 CYS A N 1
ATOM 1052 C CA . CYS A 1 133 ? -4.441 0.716 -3.397 1.00 95.44 133 CYS A CA 1
ATOM 1053 C C . CYS A 1 133 ? -5.650 0.966 -2.486 1.00 95.44 133 CYS A C 1
ATOM 1055 O O . CYS A 1 133 ? -5.497 1.590 -1.435 1.00 95.44 133 CYS A O 1
ATOM 1057 N N . ASP A 1 134 ? -6.828 0.463 -2.857 1.00 95.38 134 ASP A N 1
ATOM 1058 C CA . ASP A 1 134 ? -8.025 0.482 -2.011 1.00 95.38 134 ASP A CA 1
ATOM 1059 C C . ASP A 1 134 ? -7.843 -0.375 -0.747 1.00 95.38 134 ASP A C 1
ATOM 1061 O O . ASP A 1 134 ? -8.167 0.065 0.353 1.00 95.38 134 ASP A O 1
ATOM 1065 N N . VAL A 1 135 ? -7.258 -1.567 -0.888 1.00 97.25 135 VAL A N 1
ATOM 1066 C CA . VAL A 1 135 ? -6.944 -2.478 0.223 1.00 97.25 135 VAL A CA 1
ATOM 1067 C C . VAL A 1 135 ? -5.879 -1.887 1.146 1.00 97.25 135 VAL A C 1
ATOM 1069 O O . VAL A 1 135 ? -5.999 -1.986 2.363 1.00 97.25 135 VAL A O 1
ATOM 1072 N N . PHE A 1 136 ? -4.848 -1.253 0.587 1.00 96.75 136 PHE A N 1
ATOM 1073 C CA . PHE A 1 136 ? -3.719 -0.736 1.367 1.00 96.75 136 PHE A CA 1
ATOM 1074 C C . PHE A 1 136 ? -3.871 0.723 1.820 1.00 96.75 136 PHE A C 1
ATOM 1076 O O . PHE A 1 136 ? -2.998 1.219 2.537 1.00 96.75 136 PHE A O 1
ATOM 1083 N N . ARG A 1 137 ? -4.992 1.382 1.489 1.00 95.62 137 ARG A N 1
ATOM 1084 C CA . ARG A 1 137 ? -5.333 2.760 1.897 1.00 95.62 137 ARG A CA 1
ATOM 1085 C C . ARG A 1 137 ? -4.353 3.811 1.359 1.00 95.62 137 ARG A C 1
ATOM 1087 O O . ARG A 1 137 ? 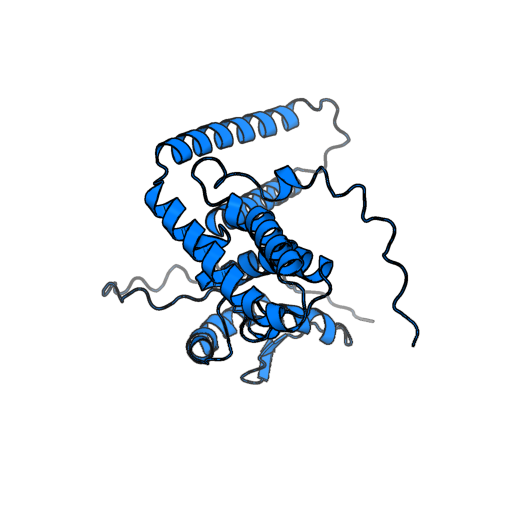-3.892 4.694 2.086 1.00 95.62 137 ARG A O 1
ATOM 1094 N N . CYS A 1 138 ? -4.008 3.721 0.071 1.00 94.81 138 CYS A N 1
ATOM 1095 C CA . CYS A 1 138 ? -3.056 4.640 -0.569 1.00 94.81 138 CYS A CA 1
ATOM 1096 C C .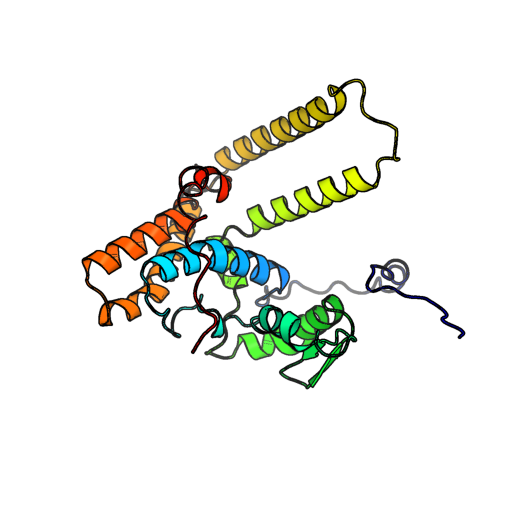 CYS A 1 138 ? -3.454 6.119 -0.454 1.00 94.81 138 CYS A C 1
ATOM 1098 O O . CYS A 1 138 ? -2.583 6.986 -0.428 1.00 94.81 138 CYS A O 1
ATOM 1100 N N . ASP A 1 139 ? -4.748 6.432 -0.384 1.00 92.88 139 ASP A N 1
ATOM 1101 C CA . ASP A 1 139 ? -5.251 7.793 -0.192 1.00 92.88 139 ASP A CA 1
ATOM 1102 C C . ASP A 1 139 ? -4.838 8.382 1.166 1.00 92.88 139 ASP A C 1
ATOM 1104 O O . ASP A 1 139 ? -4.482 9.560 1.245 1.00 92.88 139 ASP A O 1
ATOM 1108 N N . ILE A 1 140 ? -4.820 7.556 2.215 1.00 92.50 140 ILE A N 1
ATOM 1109 C CA . ILE A 1 140 ? -4.362 7.935 3.555 1.00 92.50 140 ILE A CA 1
ATOM 1110 C C . ILE A 1 140 ? -2.839 8.084 3.568 1.00 92.50 140 ILE A C 1
ATOM 1112 O O . ILE A 1 140 ? -2.311 9.113 3.996 1.00 92.50 140 ILE A O 1
ATOM 1116 N N . LEU A 1 141 ? -2.127 7.093 3.023 1.00 92.00 141 LEU A N 1
ATOM 1117 C CA . LEU A 1 141 ? -0.662 7.078 3.000 1.00 92.00 141 LEU A CA 1
ATOM 1118 C C . LEU A 1 141 ? -0.083 8.253 2.203 1.00 92.00 141 LEU A C 1
ATOM 1120 O O . LEU A 1 141 ? 0.857 8.908 2.653 1.00 92.00 141 LEU A O 1
ATOM 1124 N N . ARG A 1 142 ? -0.677 8.579 1.051 1.00 91.50 142 ARG A N 1
ATOM 1125 C CA . ARG A 1 142 ? -0.248 9.709 0.220 1.00 91.50 142 ARG A CA 1
ATOM 1126 C C . ARG A 1 142 ? -0.400 11.040 0.947 1.00 91.50 142 ARG A C 1
ATOM 1128 O O . ARG A 1 142 ? 0.515 11.857 0.907 1.00 91.50 142 ARG A O 1
ATOM 1135 N N . LYS A 1 143 ? -1.533 11.263 1.624 1.00 89.81 143 LYS A N 1
ATOM 1136 C CA . LYS A 1 143 ? -1.760 12.484 2.415 1.00 89.81 143 LYS A CA 1
ATOM 1137 C C . LYS A 1 143 ? -0.712 12.634 3.510 1.00 89.81 143 LYS A C 1
ATOM 1139 O O . LYS A 1 143 ? -0.156 13.716 3.662 1.00 89.81 143 LYS A O 1
ATOM 1144 N N . LYS A 1 144 ? -0.380 11.538 4.197 1.00 87.31 144 LYS A N 1
ATOM 1145 C CA . LYS A 1 144 ? 0.676 11.519 5.213 1.00 87.31 144 LYS A CA 1
ATOM 1146 C C . LYS A 1 144 ? 2.043 11.882 4.635 1.00 87.31 144 LYS A C 1
ATOM 1148 O O . LYS A 1 144 ? 2.722 12.737 5.190 1.00 87.31 144 LYS A O 1
ATOM 1153 N N . MET A 1 145 ? 2.422 11.296 3.499 1.00 85.81 145 MET A N 1
ATOM 1154 C CA . MET A 1 145 ? 3.689 11.624 2.834 1.00 85.81 145 MET A CA 1
ATOM 1155 C C . MET A 1 145 ? 3.759 13.083 2.372 1.00 85.81 145 MET A C 1
ATOM 1157 O O . MET A 1 145 ? 4.814 13.707 2.447 1.00 85.81 145 MET A O 1
ATOM 1161 N N . LEU A 1 146 ? 2.648 13.637 1.880 1.00 87.00 146 LEU A N 1
ATOM 1162 C CA . LEU A 1 146 ? 2.576 15.049 1.504 1.00 87.00 146 LEU A CA 1
ATOM 1163 C C . LEU A 1 146 ? 2.733 15.952 2.726 1.00 87.00 146 LEU A C 1
ATOM 1165 O O . LEU A 1 146 ? 3.535 16.879 2.680 1.00 87.00 146 LEU A O 1
ATOM 1169 N N . LYS A 1 147 ? 2.037 15.634 3.821 1.00 85.31 147 LYS A N 1
ATOM 1170 C CA . LYS A 1 147 ? 2.137 16.372 5.081 1.00 85.31 147 LYS A CA 1
ATOM 1171 C C . LYS A 1 147 ? 3.566 16.361 5.632 1.00 85.31 147 LYS A C 1
ATOM 1173 O O . LYS A 1 147 ? 4.102 17.417 5.937 1.00 85.31 147 LYS A O 1
ATOM 1178 N N . GLN A 1 148 ? 4.219 15.199 5.640 1.00 84.25 148 GLN A N 1
ATOM 1179 C CA . GLN A 1 148 ? 5.619 15.066 6.059 1.00 84.25 148 GLN A CA 1
ATOM 1180 C C . GLN A 1 148 ? 6.567 15.933 5.221 1.00 84.25 148 GLN A C 1
ATOM 1182 O O . GLN A 1 148 ? 7.396 16.639 5.783 1.00 84.25 148 GLN A O 1
ATOM 1187 N N . ARG A 1 149 ? 6.415 15.950 3.888 1.00 82.50 149 ARG A N 1
ATOM 1188 C CA . ARG A 1 149 ? 7.234 16.825 3.030 1.00 82.50 149 ARG A CA 1
ATOM 1189 C C . ARG A 1 149 ? 7.016 18.308 3.322 1.00 82.50 149 ARG A C 1
ATOM 1191 O O . ARG A 1 149 ? 7.981 19.060 3.354 1.00 82.50 149 ARG A O 1
ATOM 1198 N N . MET A 1 150 ? 5.771 18.722 3.548 1.00 84.31 150 MET A N 1
ATOM 1199 C CA . MET A 1 150 ? 5.459 20.113 3.891 1.00 84.31 150 MET A CA 1
ATOM 1200 C C . MET A 1 150 ? 6.081 20.512 5.237 1.00 84.31 150 MET A C 1
ATOM 1202 O O . MET A 1 150 ? 6.672 21.581 5.344 1.00 84.31 150 MET A O 1
ATOM 1206 N N . GLU A 1 151 ? 6.013 19.634 6.241 1.00 84.25 151 GLU A N 1
ATOM 1207 C CA . GLU A 1 151 ? 6.654 19.847 7.545 1.00 84.25 151 GLU A CA 1
ATOM 1208 C C . GLU A 1 151 ? 8.187 19.956 7.423 1.00 84.25 151 GLU A C 1
ATOM 1210 O O . GLU A 1 151 ? 8.804 20.807 8.064 1.00 84.25 151 GLU A O 1
ATOM 1215 N N . GLU A 1 152 ? 8.816 19.137 6.573 1.00 80.94 152 GLU A N 1
ATOM 1216 C CA . GLU A 1 152 ? 10.259 19.192 6.301 1.00 80.94 152 GLU A CA 1
ATOM 1217 C C . GLU A 1 152 ? 10.684 20.503 5.607 1.00 80.94 152 GLU A C 1
ATOM 1219 O O . GLU A 1 152 ? 11.704 21.099 5.973 1.00 80.94 152 GLU A O 1
ATOM 1224 N N . GLU A 1 153 ? 9.901 20.987 4.638 1.00 79.62 153 GLU A N 1
ATOM 1225 C CA . GLU A 1 153 ? 10.146 22.257 3.935 1.00 79.62 153 GLU A CA 1
ATOM 1226 C C . GLU A 1 153 ? 9.985 23.479 4.861 1.00 79.62 153 GLU A C 1
ATOM 1228 O O . GLU A 1 153 ? 10.796 24.416 4.822 1.00 79.62 153 GLU A O 1
ATOM 1233 N N . ASP A 1 154 ? 8.993 23.452 5.752 1.00 80.31 154 ASP A N 1
ATOM 1234 C CA . ASP A 1 154 ? 8.766 24.497 6.753 1.00 80.31 154 ASP A CA 1
ATOM 1235 C C . ASP A 1 154 ? 9.889 24.568 7.800 1.00 80.31 154 ASP A C 1
ATOM 1237 O O . ASP A 1 154 ? 10.243 25.655 8.273 1.00 80.31 154 ASP A O 1
ATOM 1241 N N . GLU A 1 155 ? 10.511 23.439 8.146 1.00 76.69 155 GLU A N 1
ATOM 1242 C CA . GLU A 1 155 ? 11.690 23.433 9.015 1.00 76.69 155 GLU A CA 1
ATOM 1243 C C . GLU A 1 155 ? 12.948 23.964 8.304 1.00 76.69 155 GLU A C 1
ATOM 1245 O O . GLU A 1 155 ? 13.756 24.659 8.929 1.00 76.69 155 GLU A O 1
ATOM 1250 N N . LEU A 1 156 ? 13.105 23.722 6.997 1.00 70.75 156 LEU A N 1
ATOM 1251 C CA . LEU A 1 156 ? 14.253 24.207 6.217 1.00 70.75 156 LEU A CA 1
ATOM 1252 C C . LEU A 1 156 ? 14.175 25.711 5.896 1.00 70.75 156 LEU A C 1
ATOM 1254 O O . LEU A 1 156 ? 15.206 26.382 5.798 1.00 70.75 156 LEU A O 1
ATOM 1258 N N . SER A 1 157 ? 12.965 26.260 5.764 1.00 70.56 157 SER A N 1
ATOM 1259 C CA . SER A 1 157 ? 12.739 27.685 5.482 1.00 70.56 157 SER A CA 1
ATOM 1260 C C . SER A 1 157 ? 12.933 28.602 6.704 1.00 70.56 157 SER A C 1
ATOM 1262 O O . SER A 1 157 ? 13.035 29.828 6.559 1.00 70.56 157 SER A O 1
ATOM 1264 N N . LYS A 1 158 ? 13.062 28.045 7.921 1.00 67.44 158 LYS A N 1
ATOM 1265 C CA . LYS A 1 158 ? 13.353 28.832 9.129 1.00 67.44 158 LYS A CA 1
ATOM 1266 C C . LYS A 1 158 ? 14.807 29.331 9.122 1.00 67.44 158 LYS A C 1
ATOM 1268 O O . LYS A 1 158 ? 15.746 28.534 9.093 1.00 67.44 158 LYS A O 1
ATOM 1273 N N . PRO A 1 159 ? 15.054 30.651 9.245 1.00 53.34 159 PRO A N 1
ATOM 1274 C CA . PRO A 1 159 ? 16.414 31.160 9.384 1.00 53.34 159 PRO A CA 1
ATOM 1275 C C . PRO A 1 159 ? 17.051 30.599 10.663 1.00 53.34 159 PRO A C 1
ATOM 1277 O O . PRO A 1 159 ? 16.432 30.673 11.727 1.00 53.34 159 PRO A O 1
ATOM 1280 N N . ARG A 1 160 ? 18.301 30.102 10.586 1.00 52.25 160 ARG A N 1
ATOM 1281 C CA . ARG A 1 160 ? 19.120 29.723 11.758 1.00 52.25 160 ARG A CA 1
ATOM 1282 C C . ARG A 1 160 ? 19.186 30.897 12.736 1.00 52.25 160 ARG A C 1
ATOM 1284 O O . ARG A 1 160 ? 20.044 31.772 12.628 1.00 52.25 160 ARG A O 1
ATOM 1291 N N . LYS A 1 161 ? 18.290 30.919 13.715 1.00 48.94 161 LYS A N 1
ATOM 1292 C CA . LYS A 1 161 ? 18.409 31.759 14.900 1.00 48.94 161 LYS A CA 1
ATOM 1293 C C . LYS A 1 161 ? 18.810 30.866 16.067 1.00 48.94 161 LYS A C 1
ATOM 1295 O O . LYS A 1 161 ? 18.352 29.737 16.195 1.00 48.94 161 LYS A O 1
ATOM 1300 N N . GLN A 1 162 ? 19.737 31.409 16.848 1.00 49.69 162 GLN A N 1
ATOM 1301 C CA . GLN A 1 162 ? 20.266 30.933 18.128 1.00 49.69 162 GLN A CA 1
ATOM 1302 C C . GLN A 1 162 ? 19.215 30.265 19.043 1.00 49.69 162 GLN A C 1
ATOM 1304 O O . GLN A 1 162 ? 18.022 30.518 18.879 1.00 49.69 162 GLN A O 1
ATOM 1309 N N . PRO A 1 163 ? 19.649 29.431 20.014 1.00 41.25 163 PRO A N 1
ATOM 1310 C CA . PRO A 1 163 ? 18.808 28.446 20.699 1.00 41.25 163 PRO A CA 1
ATOM 1311 C C . PRO A 1 163 ? 17.509 29.033 21.277 1.00 41.25 163 PRO A C 1
ATOM 1313 O O . PRO A 1 163 ? 17.509 30.168 21.767 1.00 41.25 163 PRO A O 1
ATOM 1316 N N . PRO A 1 164 ? 16.402 28.267 21.269 1.00 44.84 164 PRO A N 1
ATOM 1317 C CA . PRO A 1 164 ? 15.096 28.784 21.641 1.00 44.84 164 PRO A CA 1
ATOM 1318 C C . PRO A 1 164 ? 15.037 29.126 23.133 1.00 44.84 164 PRO A C 1
ATOM 1320 O O . PRO A 1 164 ? 15.069 28.257 24.002 1.00 44.84 164 PRO A O 1
ATOM 1323 N N . LYS A 1 165 ? 14.840 30.412 23.434 1.00 43.81 165 LYS A N 1
ATOM 1324 C CA . LYS A 1 165 ? 14.046 30.814 24.596 1.00 43.81 165 LYS A CA 1
ATOM 1325 C C . LYS A 1 165 ? 12.586 30.833 24.138 1.00 43.81 165 LYS A C 1
ATOM 1327 O O . LYS A 1 165 ? 12.252 31.587 23.231 1.00 43.81 165 LYS A O 1
ATOM 1332 N N . SER A 1 166 ? 11.748 30.028 24.793 1.00 47.59 166 SER A N 1
ATOM 1333 C CA . SER A 1 166 ? 10.286 29.858 24.638 1.00 47.59 166 SER A CA 1
ATOM 1334 C C . SER A 1 166 ? 9.793 28.828 23.597 1.00 47.59 166 SER A C 1
ATOM 1336 O O . SER A 1 166 ? 9.550 29.125 22.434 1.00 47.59 166 SER A O 1
ATOM 1338 N N . GLY A 1 167 ? 9.539 27.600 24.066 1.00 48.97 167 GLY A N 1
ATOM 1339 C CA . GLY A 1 167 ? 8.900 26.498 23.324 1.00 48.97 167 GLY A CA 1
ATOM 1340 C C . GLY A 1 167 ? 7.378 26.623 23.134 1.00 48.97 167 GLY A C 1
ATOM 1341 O O . GLY A 1 167 ? 6.697 25.614 23.005 1.00 48.97 167 GLY A O 1
ATOM 1342 N N . ILE A 1 168 ? 6.824 27.840 23.144 1.00 48.09 168 ILE A N 1
ATOM 1343 C CA . ILE A 1 168 ? 5.365 28.074 23.152 1.00 48.09 168 ILE A CA 1
ATOM 1344 C C . ILE A 1 168 ? 4.794 28.208 21.725 1.00 48.09 168 ILE A C 1
ATOM 1346 O O . ILE A 1 168 ? 3.671 27.780 21.472 1.00 48.09 168 ILE A O 1
ATOM 1350 N N . ALA A 1 169 ? 5.556 28.751 20.767 1.00 47.00 169 ALA A N 1
ATOM 1351 C CA . ALA A 1 169 ? 5.066 28.987 19.401 1.00 47.00 169 ALA A CA 1
ATOM 1352 C C . ALA A 1 169 ? 4.987 27.708 18.540 1.00 47.00 169 ALA A C 1
ATOM 1354 O O . ALA A 1 169 ? 4.020 27.527 17.807 1.00 47.00 169 ALA A O 1
ATOM 1355 N N . VAL A 1 170 ? 5.958 26.795 18.681 1.00 50.94 170 VAL A N 1
ATOM 1356 C CA . VAL A 1 170 ? 5.986 25.500 17.966 1.00 50.94 170 VAL A CA 1
ATOM 1357 C C . VAL A 1 170 ? 4.862 24.578 18.448 1.00 50.94 170 VAL A C 1
ATOM 1359 O O . VAL A 1 170 ? 4.184 23.945 17.645 1.00 50.94 170 VAL A O 1
ATOM 1362 N N . LEU A 1 171 ? 4.604 24.560 19.761 1.00 53.84 171 LEU A N 1
ATOM 1363 C CA . LEU A 1 171 ? 3.520 23.775 20.346 1.00 53.84 171 LEU A CA 1
ATOM 1364 C C . LEU A 1 171 ? 2.143 24.258 19.858 1.00 53.84 171 LEU A C 1
ATOM 1366 O O . LEU A 1 171 ? 1.259 23.445 19.625 1.00 53.84 171 LEU A O 1
ATOM 1370 N N . LYS A 1 172 ? 1.968 25.567 19.636 1.00 46.16 172 LYS A N 1
ATOM 1371 C CA . LYS A 1 172 ? 0.694 26.138 19.180 1.00 46.16 172 LYS A CA 1
ATOM 1372 C C . LYS A 1 172 ? 0.350 25.772 17.731 1.00 46.16 172 LYS A C 1
ATOM 1374 O O . LYS A 1 172 ? -0.808 25.475 17.471 1.00 46.16 172 LYS A O 1
ATOM 1379 N N . HIS A 1 173 ? 1.324 25.751 16.814 1.00 50.16 173 HIS A N 1
ATOM 1380 C CA . HIS A 1 173 ? 1.073 25.336 15.426 1.00 50.16 173 HIS A CA 1
ATOM 1381 C C . HIS A 1 173 ? 0.735 23.842 15.341 1.00 50.16 173 HIS A C 1
ATOM 1383 O O . HIS A 1 173 ? -0.247 23.479 14.709 1.00 50.16 173 HIS A O 1
ATOM 1389 N N . ARG A 1 174 ? 1.456 23.004 16.099 1.00 51.97 174 ARG A N 1
ATOM 1390 C CA . ARG A 1 174 ? 1.196 21.561 16.200 1.00 51.97 174 ARG A CA 1
ATOM 1391 C C . ARG A 1 174 ? -0.177 21.233 16.799 1.00 51.97 174 ARG A C 1
ATOM 1393 O O . ARG A 1 174 ? -0.811 20.280 16.366 1.00 51.97 174 ARG A O 1
ATOM 1400 N N . ILE A 1 175 ? -0.632 22.010 17.787 1.00 53.94 175 ILE A N 1
ATOM 1401 C CA . ILE A 1 175 ? -1.967 21.869 18.401 1.00 53.94 175 ILE A CA 1
ATOM 1402 C C . ILE A 1 175 ? -3.078 22.331 17.446 1.00 53.94 175 ILE A C 1
ATOM 1404 O O . ILE A 1 175 ? -4.142 21.728 17.423 1.00 53.94 175 ILE A O 1
ATOM 1408 N N . GLN A 1 176 ? -2.847 23.388 16.666 1.00 49.47 176 GLN A N 1
ATOM 1409 C CA . GLN A 1 176 ? -3.820 23.879 15.684 1.00 49.47 176 GLN A CA 1
ATOM 1410 C C . GLN A 1 176 ? -4.018 22.862 14.547 1.00 49.47 176 GLN A C 1
ATOM 1412 O O . GLN A 1 176 ? -5.145 22.539 14.195 1.00 49.47 176 GLN A O 1
ATOM 1417 N N . ASP A 1 177 ? -2.912 22.318 14.042 1.00 58.16 177 ASP A N 1
ATOM 1418 C CA . ASP A 1 177 ? -2.879 21.380 12.919 1.00 58.16 177 ASP A CA 1
ATOM 1419 C C . ASP A 1 177 ? -3.486 20.010 13.290 1.00 58.16 177 ASP A C 1
ATOM 1421 O O . ASP A 1 177 ? -4.252 19.434 12.527 1.00 58.16 177 ASP A O 1
ATOM 1425 N N . THR A 1 178 ? -3.268 19.536 14.524 1.00 59.56 178 THR A N 1
ATOM 1426 C CA . THR A 1 178 ? -3.939 18.321 15.037 1.00 59.56 178 THR A CA 1
ATOM 1427 C C . THR A 1 178 ? -5.441 18.511 15.272 1.00 59.56 178 THR A C 1
ATOM 1429 O O . THR A 1 178 ? -6.211 17.584 15.050 1.00 59.56 178 THR A O 1
ATOM 1432 N N . GLN A 1 179 ? -5.890 19.705 15.677 1.00 61.59 179 GLN A N 1
ATOM 1433 C CA . GLN A 1 179 ? -7.321 19.982 15.868 1.00 61.59 179 GLN A CA 1
ATOM 1434 C C . GLN A 1 179 ? -8.101 20.078 14.549 1.00 61.59 179 GLN A C 1
ATOM 1436 O O . GLN A 1 179 ? -9.268 19.685 14.506 1.00 61.59 179 GLN A O 1
ATOM 1441 N N . GLU A 1 180 ? -7.484 20.609 13.491 1.00 64.56 180 GLU A N 1
ATOM 1442 C CA . GLU A 1 180 ? -8.093 20.679 12.157 1.00 64.56 180 GLU A CA 1
ATOM 1443 C C . GLU A 1 180 ? -8.172 19.288 11.503 1.00 64.56 180 GLU A C 1
ATOM 1445 O O . GLU A 1 180 ? -9.223 18.931 10.962 1.00 64.56 180 GLU A O 1
ATOM 1450 N N . ASP A 1 181 ? -7.128 18.467 11.660 1.00 72.38 181 ASP A N 1
ATOM 1451 C CA . ASP A 1 181 ? -7.123 17.069 11.217 1.00 72.38 181 ASP A CA 1
ATOM 1452 C C . ASP A 1 181 ? -8.238 16.241 11.890 1.00 72.38 181 ASP A C 1
ATOM 1454 O O . ASP A 1 181 ? -8.942 15.474 11.224 1.00 72.38 181 ASP A O 1
ATOM 1458 N N . ASP A 1 182 ? -8.435 16.409 13.203 1.00 79.44 182 ASP A N 1
ATOM 1459 C CA . ASP A 1 182 ? -9.404 15.632 13.985 1.00 79.44 182 ASP A CA 1
ATOM 1460 C C . ASP A 1 182 ? -10.862 15.897 13.562 1.00 79.44 182 ASP A C 1
ATOM 1462 O O . ASP A 1 182 ? -11.665 14.961 13.450 1.00 79.44 182 ASP A O 1
ATOM 1466 N N . GLU A 1 183 ? -11.231 17.156 13.292 1.00 87.56 183 GLU A N 1
ATOM 1467 C CA . GLU A 1 183 ? -12.587 17.487 12.829 1.00 87.56 183 GLU A CA 1
ATOM 1468 C C . GLU A 1 183 ? -12.800 17.050 11.368 1.00 87.56 183 GLU A C 1
ATOM 1470 O O . GLU A 1 183 ? -13.866 16.519 11.043 1.00 87.56 183 GLU A O 1
ATOM 1475 N N . GLU A 1 184 ? -11.788 17.166 10.496 1.00 88.12 184 GLU A N 1
ATOM 1476 C CA . GLU A 1 184 ? -11.869 16.642 9.124 1.00 88.12 184 GLU A CA 1
ATOM 1477 C C . GLU A 1 184 ? -12.088 15.119 9.122 1.00 88.12 184 GLU A C 1
ATOM 1479 O O . GLU A 1 184 ? -12.934 14.601 8.383 1.00 88.12 184 GLU A O 1
ATOM 1484 N N . ILE A 1 185 ? -11.359 14.382 9.966 1.00 87.56 185 ILE A N 1
ATOM 1485 C CA . ILE A 1 185 ? -11.539 12.933 10.130 1.00 87.56 185 ILE A CA 1
ATOM 1486 C C . ILE A 1 185 ? -12.946 12.628 10.649 1.00 87.56 185 ILE A C 1
ATOM 1488 O O . ILE A 1 185 ? -13.607 11.721 10.138 1.00 87.56 185 ILE A O 1
ATOM 1492 N N . ARG A 1 186 ? -13.443 13.391 11.626 1.00 89.12 186 ARG A N 1
ATOM 1493 C CA . ARG A 1 186 ? -14.785 13.197 12.185 1.00 89.12 186 ARG A CA 1
ATOM 1494 C C . ARG A 1 186 ? -15.885 13.392 11.144 1.00 89.12 186 ARG A C 1
ATOM 1496 O O . ARG A 1 186 ? -16.833 12.605 11.120 1.00 89.12 186 ARG A O 1
ATOM 1503 N N . GLU A 1 187 ? -15.765 14.386 10.270 1.00 92.12 187 GLU A N 1
ATOM 1504 C CA . GLU A 1 187 ? -16.691 14.576 9.148 1.00 92.12 187 GLU A CA 1
ATOM 1505 C C . GLU A 1 187 ? -16.607 13.429 8.132 1.00 92.12 187 GLU A C 1
ATOM 1507 O O . GLU A 1 187 ? -17.634 12.900 7.702 1.00 92.12 187 GLU A O 1
ATOM 1512 N N . LYS A 1 188 ? -15.403 12.947 7.804 1.00 91.44 188 LYS A N 1
ATOM 1513 C CA . LYS A 1 188 ? -15.250 11.774 6.926 1.00 91.44 188 LYS A CA 1
ATOM 1514 C C . LYS A 1 188 ? -15.868 10.511 7.519 1.00 91.44 188 LYS A C 1
ATOM 1516 O O . LYS A 1 188 ? -16.526 9.774 6.787 1.00 91.44 188 LYS A O 1
ATOM 1521 N N . LYS A 1 189 ? -15.731 10.287 8.832 1.00 92.88 189 LYS A N 1
ATOM 1522 C CA . LYS A 1 189 ? -16.384 9.164 9.527 1.00 92.88 189 LYS A CA 1
ATOM 1523 C C . LYS A 1 189 ? -17.911 9.239 9.405 1.00 92.88 189 LYS A C 1
ATOM 1525 O O . LYS A 1 189 ? -18.542 8.210 9.183 1.00 92.88 189 LYS A O 1
ATOM 1530 N N . LYS A 1 190 ? -18.513 10.438 9.463 1.00 93.69 190 LYS A N 1
ATOM 1531 C CA . LYS A 1 190 ? -19.966 10.625 9.243 1.00 93.69 190 LYS A CA 1
ATOM 1532 C C . LYS A 1 190 ? -20.400 10.275 7.818 1.00 93.69 190 LYS A C 1
ATOM 1534 O O . LYS A 1 190 ? -21.490 9.742 7.635 1.00 93.69 190 LYS A O 1
ATOM 1539 N N . ASN A 1 191 ? -19.548 10.552 6.833 1.00 94.94 191 ASN A N 1
ATOM 1540 C CA . ASN A 1 191 ? -19.828 10.313 5.416 1.00 94.94 191 ASN A CA 1
ATOM 1541 C C . ASN A 1 191 ? -19.339 8.939 4.921 1.00 94.94 191 ASN A C 1
ATOM 1543 O O . ASN A 1 191 ? -19.371 8.673 3.719 1.00 94.94 191 ASN A O 1
ATOM 1547 N N . CYS A 1 192 ? -18.871 8.072 5.821 1.00 95.88 192 CYS A N 1
ATOM 1548 C CA . CYS A 1 192 ? -18.365 6.753 5.470 1.00 95.88 192 CYS A CA 1
ATOM 1549 C C . CYS A 1 192 ? -19.483 5.827 4.964 1.00 95.88 192 CYS A C 1
ATOM 1551 O O . CYS A 1 192 ? -20.546 5.734 5.580 1.00 95.88 192 CYS A O 1
ATOM 1553 N N . ASP A 1 193 ? -19.224 5.088 3.880 1.00 97.56 193 ASP A N 1
ATOM 1554 C CA . ASP A 1 193 ? -20.126 4.039 3.395 1.00 97.56 193 ASP A CA 1
ATOM 1555 C C . ASP A 1 193 ? -19.727 2.662 3.969 1.00 97.56 193 ASP A C 1
ATOM 1557 O O . ASP A 1 193 ? -18.717 2.082 3.551 1.00 97.56 193 ASP A O 1
ATOM 1561 N N . PRO A 1 194 ? -20.524 2.076 4.885 1.00 97.25 194 PRO A N 1
ATOM 1562 C CA . PRO A 1 194 ? -20.214 0.777 5.477 1.00 97.25 194 PRO A CA 1
ATOM 1563 C C . PRO A 1 194 ? -20.270 -0.380 4.470 1.00 97.25 194 PRO A C 1
ATOM 1565 O O . PRO A 1 194 ? -19.613 -1.403 4.679 1.00 97.25 194 PRO A O 1
ATOM 1568 N N . ARG A 1 195 ? -21.039 -0.260 3.379 1.00 97.69 195 ARG A N 1
ATOM 1569 C CA . ARG A 1 195 ? -21.116 -1.309 2.350 1.00 97.69 195 ARG A CA 1
ATOM 1570 C C . ARG A 1 195 ? -19.833 -1.358 1.540 1.00 97.69 195 ARG A C 1
ATOM 1572 O O . ARG A 1 195 ? -19.318 -2.447 1.293 1.00 97.69 195 ARG A O 1
ATOM 1579 N N . GLU A 1 196 ? -19.310 -0.192 1.181 1.00 96.44 196 GLU A N 1
ATOM 1580 C CA . GLU A 1 196 ? -18.037 -0.093 0.479 1.00 96.44 196 GLU A CA 1
ATOM 1581 C C . GLU A 1 196 ? -16.881 -0.575 1.358 1.00 96.44 196 GLU A C 1
ATOM 1583 O O . GLU A 1 196 ? -16.079 -1.395 0.913 1.00 96.44 196 GLU A O 1
ATOM 1588 N N . MET A 1 197 ? -16.854 -0.185 2.637 1.00 97.12 197 MET A N 1
ATOM 1589 C CA . MET A 1 197 ? -15.865 -0.710 3.587 1.00 97.12 197 MET A CA 1
ATOM 1590 C C . MET A 1 197 ? -15.932 -2.233 3.689 1.00 97.12 197 MET A C 1
ATOM 1592 O O . MET A 1 197 ? -14.910 -2.908 3.585 1.00 97.12 197 MET A O 1
ATOM 1596 N N . SER A 1 198 ? -17.138 -2.803 3.780 1.00 97.81 198 SER A N 1
ATOM 1597 C CA . SER A 1 198 ? -17.309 -4.256 3.767 1.00 97.81 198 SER A CA 1
ATOM 1598 C C . SER A 1 198 ? -16.770 -4.885 2.477 1.00 97.81 198 SER A C 1
ATOM 1600 O O . SER A 1 198 ? -16.079 -5.902 2.538 1.00 97.81 198 SER A O 1
ATOM 1602 N N . ARG A 1 199 ? -17.026 -4.286 1.308 1.00 98.38 199 ARG A N 1
ATOM 1603 C CA . ARG A 1 199 ? -16.532 -4.782 0.015 1.00 98.38 199 ARG A CA 1
ATOM 1604 C C . ARG A 1 199 ? -15.002 -4.815 -0.033 1.00 98.38 199 ARG A C 1
ATOM 1606 O O . ARG A 1 199 ? -14.433 -5.838 -0.417 1.00 98.38 199 ARG A O 1
ATOM 1613 N N . ILE A 1 200 ? -14.342 -3.729 0.370 1.00 98.00 200 ILE A N 1
ATOM 1614 C CA . ILE A 1 200 ? -12.874 -3.633 0.365 1.00 98.00 200 ILE A CA 1
ATOM 1615 C C . ILE A 1 200 ? -12.276 -4.576 1.421 1.00 98.00 200 ILE A C 1
ATOM 1617 O O . ILE A 1 200 ? -11.310 -5.280 1.133 1.00 98.00 200 ILE A O 1
ATOM 1621 N N . HIS A 1 201 ? -12.893 -4.695 2.599 1.00 98.25 201 HIS A N 1
ATOM 1622 C CA . HIS A 1 201 ? -12.483 -5.651 3.630 1.00 98.25 201 HIS A CA 1
ATOM 1623 C C . HIS A 1 201 ? -12.519 -7.107 3.128 1.00 98.25 201 HIS A C 1
ATOM 1625 O O . HIS A 1 201 ? -11.552 -7.853 3.281 1.00 98.25 201 HIS A O 1
ATOM 1631 N N . HIS A 1 202 ? -13.589 -7.512 2.434 1.00 98.38 202 HIS A N 1
ATOM 1632 C CA . HIS A 1 202 ? -13.661 -8.839 1.809 1.00 98.38 202 HIS A CA 1
ATOM 1633 C C . HIS A 1 202 ? -12.633 -9.019 0.682 1.00 98.38 202 HIS A C 1
ATOM 1635 O O . HIS A 1 202 ? -12.072 -10.110 0.538 1.00 98.38 202 HIS A O 1
ATOM 1641 N N . LYS A 1 203 ? -12.358 -7.964 -0.102 1.00 98.25 203 LYS A N 1
ATOM 1642 C CA . LYS A 1 203 ? -11.287 -7.964 -1.114 1.00 98.25 203 LYS A CA 1
ATOM 1643 C C . LYS A 1 203 ? -9.928 -8.227 -0.456 1.00 98.25 203 LYS A C 1
ATOM 1645 O O . LYS A 1 203 ? -9.196 -9.089 -0.932 1.00 98.25 203 LYS A O 1
ATOM 1650 N N . CYS A 1 204 ? -9.638 -7.564 0.664 1.00 98.62 204 CYS A N 1
ATOM 1651 C CA . CYS A 1 204 ? -8.419 -7.756 1.451 1.00 98.62 204 CYS A CA 1
ATOM 1652 C C . CYS A 1 204 ? -8.272 -9.200 1.950 1.00 98.62 204 CYS A C 1
ATOM 1654 O O . CYS A 1 204 ? -7.272 -9.855 1.661 1.00 98.62 204 CYS A O 1
ATOM 1656 N N . ARG A 1 205 ? -9.310 -9.752 2.593 1.00 98.00 205 ARG A N 1
ATOM 1657 C CA . ARG A 1 205 ? -9.306 -11.150 3.058 1.00 98.00 205 ARG A CA 1
ATOM 1658 C C . ARG A 1 205 ? -9.117 -12.154 1.925 1.00 98.00 205 ARG A C 1
ATOM 1660 O O . ARG A 1 205 ? -8.389 -13.130 2.071 1.00 98.00 205 ARG A O 1
ATOM 1667 N N . SER A 1 206 ? -9.737 -11.901 0.774 1.00 97.94 206 SER A N 1
ATOM 1668 C CA . SER A 1 206 ? -9.570 -12.747 -0.412 1.00 97.94 206 SER A CA 1
ATOM 1669 C C . SER A 1 206 ? -8.142 -12.689 -0.957 1.00 97.94 206 SER A C 1
ATOM 1671 O O . SER A 1 206 ? -7.600 -13.720 -1.347 1.00 97.94 206 SER A O 1
ATOM 1673 N N . LEU A 1 207 ? -7.521 -11.507 -0.955 1.00 97.62 207 LEU A N 1
ATOM 1674 C CA . LEU A 1 207 ? -6.129 -11.314 -1.358 1.00 97.62 207 LEU A CA 1
ATOM 1675 C C . LEU A 1 207 ? -5.159 -12.041 -0.417 1.00 97.62 207 LEU A C 1
ATOM 1677 O O . LEU A 1 207 ? -4.297 -12.777 -0.894 1.00 97.62 207 LEU A O 1
ATOM 1681 N N . ILE A 1 208 ? -5.341 -11.904 0.903 1.00 97.00 208 ILE A N 1
ATOM 1682 C CA . ILE A 1 208 ? -4.569 -12.660 1.903 1.00 97.00 208 ILE A CA 1
ATOM 1683 C C . ILE A 1 208 ? -4.705 -14.154 1.629 1.00 97.00 208 ILE A C 1
ATOM 1685 O O . ILE A 1 208 ? -3.696 -14.838 1.473 1.00 97.00 208 ILE A O 1
ATOM 1689 N N . ARG A 1 209 ? -5.940 -14.643 1.468 1.00 95.75 209 ARG A N 1
ATOM 1690 C CA . ARG A 1 209 ? -6.206 -16.060 1.218 1.00 95.75 209 ARG A CA 1
ATOM 1691 C C . ARG A 1 209 ? -5.507 -16.583 -0.034 1.00 95.75 209 ARG A C 1
ATOM 1693 O O . ARG A 1 209 ? -4.980 -17.691 -0.024 1.00 95.75 209 ARG A O 1
ATOM 1700 N N . GLN A 1 210 ? -5.506 -15.810 -1.119 1.00 95.19 210 GLN A N 1
ATOM 1701 C CA . GLN A 1 210 ? -4.805 -16.176 -2.355 1.00 95.19 210 GLN A CA 1
ATOM 1702 C C . GLN A 1 210 ? -3.295 -16.319 -2.136 1.00 95.19 210 GLN A C 1
ATOM 1704 O O . GLN A 1 210 ? -2.668 -17.175 -2.754 1.00 95.19 210 GLN A O 1
ATOM 1709 N N . CYS A 1 211 ? -2.721 -15.521 -1.239 1.00 95.50 211 CYS A N 1
ATOM 1710 C CA . CYS A 1 211 ? -1.306 -15.586 -0.908 1.00 95.50 211 CYS A CA 1
ATOM 1711 C C . CYS A 1 211 ? -0.948 -16.700 0.080 1.00 95.50 211 CYS A C 1
ATOM 1713 O O . CYS A 1 211 ? 0.151 -17.244 0.004 1.00 95.50 211 CYS A O 1
ATOM 1715 N N . THR A 1 212 ? -1.846 -17.052 0.998 1.00 94.06 212 THR A N 1
ATOM 1716 C CA . THR A 1 212 ? -1.575 -18.036 2.054 1.00 94.06 212 THR A CA 1
ATOM 1717 C C . THR A 1 212 ? -1.954 -19.457 1.645 1.00 94.06 212 THR A C 1
ATOM 1719 O O . THR A 1 212 ? -1.326 -20.400 2.115 1.00 94.06 212 THR A O 1
ATOM 1722 N N . ILE A 1 213 ? -2.939 -19.662 0.760 1.00 92.44 213 ILE A N 1
ATOM 1723 C CA . ILE A 1 213 ? -3.504 -20.998 0.479 1.00 92.44 213 ILE A CA 1
ATOM 1724 C C . ILE A 1 213 ? -2.461 -22.035 0.034 1.00 92.44 213 ILE A C 1
ATOM 1726 O O . ILE A 1 213 ? -2.579 -23.204 0.392 1.00 92.44 213 ILE A O 1
ATOM 1730 N N . GLY A 1 214 ? -1.419 -21.623 -0.694 1.00 88.38 214 GLY A N 1
ATOM 1731 C CA . GLY A 1 214 ? -0.321 -22.509 -1.098 1.00 88.38 214 GLY A CA 1
ATOM 1732 C C . GLY A 1 214 ? 0.557 -22.979 0.070 1.00 88.38 214 GLY A C 1
ATOM 1733 O O . GLY A 1 214 ? 1.165 -24.044 -0.004 1.00 88.38 214 GLY A O 1
ATOM 1734 N N . MET A 1 215 ? 0.584 -22.233 1.177 1.00 89.19 215 MET A N 1
ATOM 1735 C CA . MET A 1 215 ? 1.375 -22.553 2.370 1.00 89.19 215 MET A CA 1
ATOM 1736 C C . MET A 1 215 ? 0.793 -23.729 3.165 1.00 89.19 215 MET A C 1
ATOM 1738 O O . MET A 1 215 ? 1.540 -24.406 3.867 1.00 89.19 215 MET A O 1
ATOM 1742 N N . LEU A 1 216 ? -0.503 -24.038 2.997 1.00 86.38 216 LEU A N 1
ATOM 1743 C CA . LEU A 1 216 ? -1.180 -25.183 3.630 1.00 86.38 216 LEU A CA 1
ATOM 1744 C C . LEU A 1 216 ? -0.482 -26.525 3.391 1.00 86.38 216 LEU A C 1
ATOM 1746 O O . LEU A 1 216 ? -0.646 -27.448 4.182 1.00 86.38 216 LEU A O 1
ATOM 1750 N N . VAL A 1 217 ? 0.273 -26.651 2.298 1.00 84.81 217 VAL A N 1
ATOM 1751 C CA . VAL A 1 217 ? 1.008 -27.879 1.967 1.00 84.81 217 VAL A CA 1
ATOM 1752 C C . VAL A 1 217 ? 2.148 -28.136 2.960 1.00 84.81 217 VAL A C 1
ATOM 1754 O O . VAL A 1 217 ? 2.479 -29.290 3.224 1.00 84.81 217 VAL A O 1
ATOM 1757 N N . ASN A 1 218 ? 2.719 -27.075 3.538 1.00 81.06 218 ASN A N 1
ATOM 1758 C CA . ASN A 1 218 ? 3.950 -27.131 4.327 1.00 81.06 218 ASN A CA 1
ATOM 1759 C C . ASN A 1 218 ? 3.761 -26.753 5.806 1.00 81.06 218 ASN A C 1
ATOM 1761 O O . ASN A 1 218 ? 4.743 -26.723 6.546 1.00 81.06 218 ASN A O 1
ATOM 1765 N N . MET A 1 219 ? 2.535 -26.467 6.251 1.00 87.19 219 MET A N 1
ATOM 1766 C CA . MET A 1 219 ? 2.242 -26.055 7.630 1.00 87.19 219 MET A CA 1
ATOM 1767 C C . MET A 1 219 ? 0.962 -26.703 8.171 1.00 87.19 219 MET A C 1
ATOM 1769 O O . MET A 1 219 ? 0.175 -27.274 7.416 1.00 87.19 219 MET A O 1
ATOM 1773 N N . SER A 1 220 ? 0.745 -26.645 9.490 1.00 89.81 220 SER A N 1
ATOM 1774 C CA . SER A 1 220 ? -0.478 -27.189 10.086 1.00 89.81 220 SER A CA 1
ATOM 1775 C C . SER A 1 220 ? -1.693 -26.307 9.778 1.00 89.81 220 SER A C 1
ATOM 1777 O O . SER A 1 220 ? -1.570 -25.105 9.544 1.00 89.81 220 SER A O 1
ATOM 1779 N N . SER A 1 221 ? -2.901 -26.879 9.836 1.00 90.12 221 SER A N 1
ATOM 1780 C CA . SER A 1 221 ? -4.138 -26.101 9.664 1.00 90.12 221 SER A CA 1
ATOM 1781 C C . SER A 1 221 ? -4.320 -25.023 10.735 1.00 90.12 221 SER A C 1
ATOM 1783 O O . SER A 1 221 ? -5.037 -24.059 10.495 1.00 90.12 221 SER A O 1
ATOM 1785 N N . LYS A 1 222 ? -3.707 -25.206 11.913 1.00 92.31 222 LYS A N 1
ATOM 1786 C CA . LYS A 1 222 ? -3.742 -24.244 13.013 1.00 92.31 222 LYS A CA 1
ATOM 1787 C C . LYS A 1 222 ? -2.826 -23.056 12.717 1.00 92.31 222 LYS A C 1
ATOM 1789 O O . LYS A 1 222 ? -3.314 -21.936 12.694 1.00 92.31 222 LYS A O 1
ATOM 1794 N N . ASP A 1 223 ? -1.553 -23.307 12.408 1.00 90.75 223 ASP A N 1
ATOM 1795 C CA . ASP A 1 223 ? -0.590 -22.239 12.081 1.00 90.75 223 ASP A CA 1
ATOM 1796 C C . ASP A 1 223 ? -1.066 -21.427 10.871 1.00 90.75 223 ASP A C 1
ATOM 1798 O O . ASP A 1 223 ? -0.861 -20.223 10.778 1.00 90.75 223 ASP A O 1
ATOM 1802 N N . PHE A 1 224 ? -1.740 -22.103 9.941 1.00 93.12 224 PHE A N 1
ATOM 1803 C CA . PHE A 1 224 ? -2.352 -21.471 8.790 1.00 93.12 224 PHE A CA 1
ATOM 1804 C C . PHE A 1 224 ? -3.528 -20.537 9.143 1.00 93.12 224 PHE A C 1
ATOM 1806 O O . PHE A 1 224 ? -3.715 -19.516 8.491 1.00 93.12 224 PHE A O 1
ATOM 1813 N N . GLN A 1 225 ? -4.331 -20.865 10.156 1.00 94.12 225 GLN A N 1
ATOM 1814 C CA . GLN A 1 225 ? -5.374 -19.954 10.640 1.00 94.12 225 GLN A CA 1
ATOM 1815 C C . GLN A 1 225 ? -4.759 -18.762 11.379 1.00 94.12 225 GLN A C 1
ATOM 1817 O O . GLN A 1 225 ? -5.191 -17.635 11.165 1.00 94.12 225 GLN A O 1
ATOM 1822 N N . GLU A 1 226 ? -3.722 -19.006 12.184 1.00 95.31 226 GLU A N 1
ATOM 1823 C CA . GLU A 1 226 ? -3.019 -17.962 12.940 1.00 95.31 226 GLU A CA 1
ATOM 1824 C C . GLU A 1 226 ? -2.339 -16.944 12.012 1.00 95.31 226 GLU A C 1
ATOM 1826 O O . GLU A 1 226 ? -2.506 -15.742 12.201 1.00 95.31 226 GLU A O 1
ATOM 1831 N N . ILE A 1 227 ? -1.654 -17.388 10.949 1.00 95.19 227 ILE A N 1
ATOM 1832 C CA . ILE A 1 227 ? -1.050 -16.457 9.980 1.00 95.19 227 ILE A CA 1
ATOM 1833 C C . ILE A 1 227 ? -2.108 -15.622 9.247 1.00 95.19 227 ILE A C 1
ATOM 1835 O O . ILE A 1 227 ? -1.888 -14.437 9.010 1.00 95.19 227 ILE A O 1
ATOM 1839 N N . GLU A 1 228 ? -3.257 -16.200 8.883 1.00 95.75 228 GLU A N 1
ATOM 1840 C CA . GLU A 1 228 ? -4.336 -15.440 8.242 1.00 95.75 228 GLU A CA 1
ATOM 1841 C C . GLU A 1 228 ? -4.947 -14.403 9.184 1.00 95.75 228 GLU A C 1
ATOM 1843 O O . GLU A 1 228 ? -5.230 -13.292 8.742 1.00 95.75 228 GLU A O 1
ATOM 1848 N N . GLU A 1 229 ? -5.118 -14.742 10.461 1.00 96.25 229 GLU A N 1
ATOM 1849 C CA . GLU A 1 229 ? -5.616 -13.828 11.491 1.00 96.25 229 GLU A CA 1
ATOM 1850 C C . GLU A 1 229 ? -4.620 -12.693 11.768 1.00 96.25 229 GLU A C 1
ATOM 1852 O O . GLU A 1 229 ? -5.008 -11.527 11.766 1.00 96.25 229 GLU A O 1
ATOM 1857 N N . ASP A 1 230 ? -3.328 -13.002 11.895 1.00 96.88 230 ASP A N 1
ATOM 1858 C CA . ASP A 1 230 ? -2.273 -11.995 12.051 1.00 96.88 230 ASP A CA 1
ATOM 1859 C C . ASP A 1 230 ? -2.208 -11.038 10.851 1.00 96.88 230 ASP A C 1
ATOM 1861 O O . ASP A 1 230 ? -1.990 -9.833 11.009 1.00 96.88 230 ASP A O 1
ATOM 1865 N N . LEU A 1 231 ? -2.371 -11.564 9.632 1.00 96.19 231 LEU A N 1
ATOM 1866 C CA . LEU A 1 231 ? -2.403 -10.755 8.415 1.00 96.19 231 LEU A CA 1
ATOM 1867 C C . LEU A 1 231 ? -3.677 -9.898 8.339 1.00 96.19 231 LEU A C 1
ATOM 1869 O O . LEU A 1 231 ? -3.601 -8.736 7.928 1.00 96.19 231 LEU A O 1
ATOM 1873 N N . ASP A 1 232 ? -4.828 -10.439 8.750 1.00 96.38 232 ASP A N 1
ATOM 1874 C CA . ASP A 1 232 ? -6.097 -9.708 8.844 1.00 96.38 232 ASP A CA 1
ATOM 1875 C C . ASP A 1 232 ? -5.985 -8.558 9.850 1.00 96.38 232 ASP A C 1
ATOM 1877 O O . ASP A 1 232 ? -6.305 -7.421 9.506 1.00 96.38 232 ASP A O 1
ATOM 1881 N N . GLU A 1 233 ? -5.440 -8.803 11.043 1.00 95.75 233 GLU A N 1
ATOM 1882 C CA . GLU A 1 233 ? -5.274 -7.773 12.071 1.00 95.75 233 GLU A CA 1
ATOM 1883 C C . GLU A 1 233 ? -4.263 -6.699 11.648 1.00 95.75 233 GLU A C 1
ATOM 1885 O O . GLU A 1 233 ? -4.494 -5.507 11.859 1.00 95.75 233 GLU A O 1
ATOM 1890 N N . SER A 1 234 ? -3.171 -7.099 10.989 1.00 95.44 234 SER A N 1
ATOM 1891 C CA . SER A 1 234 ? -2.106 -6.193 10.540 1.00 95.44 234 SER A CA 1
ATOM 1892 C C . SER A 1 234 ? -2.535 -5.261 9.396 1.00 95.44 234 SER A C 1
ATOM 1894 O O . SER A 1 234 ? -2.014 -4.146 9.288 1.00 95.44 234 SER A O 1
ATOM 1896 N N . ILE A 1 235 ? -3.465 -5.694 8.531 1.00 96.00 235 ILE A N 1
ATOM 1897 C CA . ILE A 1 235 ? -3.819 -4.980 7.289 1.00 96.00 235 ILE A CA 1
ATOM 1898 C C . ILE A 1 235 ? -5.328 -4.757 7.168 1.00 96.00 235 ILE A C 1
ATOM 1900 O O . ILE A 1 235 ? -5.775 -3.612 7.080 1.00 96.00 235 ILE A O 1
ATOM 1904 N N . CYS A 1 236 ? -6.121 -5.829 7.137 1.00 97.56 236 CYS A N 1
ATOM 1905 C CA . CYS A 1 236 ? -7.541 -5.747 6.798 1.00 97.56 236 CYS A CA 1
ATOM 1906 C C . CYS A 1 236 ? -8.395 -5.106 7.899 1.00 97.56 236 CYS A C 1
ATOM 1908 O O . CYS A 1 236 ? -9.376 -4.440 7.575 1.00 97.56 236 CYS A O 1
ATOM 1910 N N . SER A 1 237 ? -8.021 -5.234 9.175 1.00 96.50 237 SER A N 1
ATOM 1911 C CA . SER A 1 237 ? -8.781 -4.717 10.326 1.00 96.50 237 SER A CA 1
ATOM 1912 C C . SER A 1 237 ? -9.045 -3.205 10.259 1.00 96.50 237 SER A C 1
ATOM 1914 O O . SER A 1 237 ? -10.019 -2.704 10.829 1.00 96.50 237 SER A O 1
ATOM 1916 N N . PHE A 1 238 ? -8.220 -2.476 9.505 1.00 96.62 238 PHE A N 1
ATOM 1917 C CA . PHE A 1 238 ? -8.363 -1.046 9.264 1.00 96.62 238 PHE A CA 1
ATOM 1918 C C . PHE A 1 238 ? -9.458 -0.702 8.246 1.00 96.62 238 PHE A C 1
ATOM 1920 O O . PHE A 1 238 ? -9.869 0.447 8.164 1.00 96.62 238 PHE A O 1
ATOM 1927 N N . LEU A 1 239 ? -9.981 -1.658 7.480 1.00 97.00 239 LEU A N 1
ATOM 1928 C CA . LEU A 1 239 ? -10.973 -1.425 6.422 1.00 97.00 239 LEU A CA 1
ATOM 1929 C C . LEU A 1 239 ? -12.402 -1.350 6.982 1.00 97.00 239 LEU A C 1
ATOM 1931 O O . LEU A 1 239 ? -13.316 -2.056 6.555 1.00 97.00 239 LEU A O 1
ATOM 1935 N N . THR A 1 240 ? -12.584 -0.481 7.975 1.00 96.62 240 THR A N 1
ATOM 1936 C CA . THR A 1 240 ? -13.851 -0.214 8.663 1.00 96.62 240 THR A CA 1
ATOM 1937 C C . THR A 1 240 ? -14.035 1.289 8.839 1.00 96.62 240 THR A C 1
ATOM 1939 O O . THR A 1 240 ? -13.057 2.019 8.970 1.00 96.62 240 THR A O 1
ATOM 1942 N N . CYS A 1 241 ? -15.278 1.776 8.903 1.00 96.00 241 CYS A N 1
ATOM 1943 C CA . CYS A 1 241 ? -15.528 3.208 9.123 1.00 96.00 241 CYS A CA 1
ATOM 1944 C C . CYS A 1 241 ? -14.905 3.741 10.424 1.00 96.00 241 CYS A C 1
ATOM 1946 O O . CYS A 1 241 ? -14.602 4.927 10.528 1.00 96.00 241 CYS A O 1
ATOM 1948 N N . ASP A 1 242 ? -14.683 2.868 11.403 1.00 93.12 242 ASP A N 1
ATOM 1949 C CA . ASP A 1 242 ? -14.084 3.258 12.671 1.00 93.12 242 ASP A CA 1
ATOM 1950 C C . ASP A 1 242 ? -12.565 3.409 12.566 1.00 93.12 242 ASP A C 1
ATOM 1952 O O . ASP A 1 242 ? -12.040 4.382 13.109 1.00 93.12 242 ASP A O 1
ATOM 1956 N N . LYS A 1 243 ? -11.888 2.507 11.836 1.00 94.62 243 LYS A N 1
ATOM 1957 C CA . LYS A 1 243 ? -10.417 2.407 11.787 1.00 94.62 243 LYS A CA 1
ATOM 1958 C C . LYS A 1 243 ? -9.762 2.865 10.472 1.00 94.62 243 LYS A C 1
ATOM 1960 O O . LYS A 1 243 ? -8.539 2.945 10.403 1.00 94.62 243 LYS A O 1
ATOM 1965 N N . TYR A 1 244 ? -10.522 3.189 9.421 1.00 95.06 244 TYR A N 1
ATOM 1966 C CA . TYR A 1 244 ? -9.962 3.479 8.084 1.00 95.06 244 TYR A CA 1
ATOM 1967 C C . TYR A 1 244 ? -8.982 4.650 8.058 1.00 95.06 244 TYR A C 1
ATOM 1969 O O . TYR A 1 244 ? -8.022 4.632 7.290 1.00 95.06 244 TYR A O 1
ATOM 1977 N N . TRP A 1 245 ? -9.183 5.642 8.920 1.00 93.00 245 TRP A N 1
ATOM 1978 C CA . TRP A 1 245 ? -8.310 6.812 9.032 1.00 93.00 245 TRP A CA 1
ATOM 1979 C C . TRP A 1 245 ? -7.217 6.659 10.093 1.00 93.00 245 TRP A C 1
ATOM 1981 O O . TRP A 1 245 ? -6.418 7.574 10.264 1.00 93.00 245 TRP A O 1
ATOM 1991 N N . ASP A 1 246 ? -7.160 5.518 10.780 1.00 90.06 246 ASP A N 1
ATOM 1992 C CA . ASP A 1 246 ? -6.192 5.287 11.844 1.00 90.06 246 ASP A CA 1
ATOM 1993 C C . ASP A 1 246 ? -4.836 4.874 11.251 1.00 90.06 246 ASP A C 1
ATOM 1995 O O . ASP A 1 246 ? -4.746 4.102 10.286 1.00 90.06 246 ASP A O 1
ATOM 1999 N N . ASP A 1 247 ? -3.756 5.373 11.846 1.00 83.56 247 ASP A N 1
ATOM 2000 C CA . ASP A 1 247 ? -2.395 5.036 11.446 1.00 83.56 247 ASP A CA 1
ATOM 2001 C C . ASP A 1 247 ? -2.091 3.555 11.711 1.00 83.56 247 ASP A C 1
ATOM 2003 O O . ASP A 1 247 ? -2.289 3.062 12.821 1.00 83.56 247 ASP A O 1
ATOM 2007 N N . TYR A 1 248 ? -1.487 2.860 10.735 1.00 79.88 248 TYR A N 1
ATOM 2008 C CA . TYR A 1 248 ? -0.989 1.491 10.954 1.00 79.88 248 TYR A CA 1
ATOM 2009 C C . TYR A 1 248 ? -0.043 1.416 12.170 1.00 79.88 248 TYR A C 1
ATOM 2011 O O . TYR A 1 248 ? 0.008 0.414 12.885 1.00 79.88 248 TYR A O 1
ATOM 2019 N N . ASP A 1 249 ? 0.747 2.468 12.402 1.00 68.31 249 ASP A N 1
ATOM 2020 C CA . ASP A 1 249 ? 1.781 2.514 13.440 1.00 68.31 249 ASP A CA 1
ATOM 2021 C C . ASP A 1 249 ? 1.247 2.907 14.829 1.00 68.31 249 ASP A C 1
ATOM 2023 O O . ASP A 1 249 ? 1.948 2.696 15.815 1.00 68.31 249 ASP A O 1
ATOM 2027 N N . ALA A 1 250 ? 0.001 3.387 14.946 1.00 58.94 250 ALA A N 1
ATOM 2028 C CA . ALA A 1 250 ? -0.592 3.736 16.242 1.00 58.94 250 ALA A CA 1
ATOM 2029 C C . ALA A 1 250 ? -0.726 2.520 17.186 1.00 58.94 250 ALA A C 1
ATOM 2031 O O . ALA A 1 250 ? -0.753 2.681 18.405 1.00 58.94 250 ALA A O 1
ATOM 2032 N N . HIS A 1 251 ? -0.741 1.303 16.630 1.00 45.84 251 HIS A N 1
ATOM 2033 C CA . HIS A 1 251 ? -0.842 0.041 17.367 1.00 45.84 251 HIS A CA 1
ATOM 2034 C C . HIS A 1 251 ? 0.502 -0.691 17.573 1.00 45.84 251 HIS A C 1
ATOM 2036 O O . HIS A 1 251 ? 0.532 -1.714 18.246 1.00 45.84 251 HIS A O 1
ATOM 2042 N N . VAL A 1 252 ? 1.626 -0.186 17.035 1.00 46.38 252 VAL A N 1
ATOM 2043 C CA . VAL A 1 252 ? 2.944 -0.870 17.093 1.00 46.38 252 VAL A CA 1
ATOM 2044 C C . VAL A 1 252 ? 3.712 -0.609 18.391 1.00 46.38 252 VAL A C 1
ATOM 2046 O O . VAL A 1 252 ? 4.640 -1.346 18.716 1.00 46.38 252 VAL A O 1
ATOM 2049 N N . SER A 1 253 ? 3.288 0.372 19.186 1.00 29.86 253 SER A N 1
ATOM 2050 C CA . SER A 1 253 ? 3.929 0.760 20.452 1.00 29.86 253 SER A CA 1
ATOM 2051 C C . SER A 1 253 ? 3.940 -0.331 21.538 1.00 29.86 253 SER A C 1
ATOM 2053 O O . SER A 1 253 ? 4.425 -0.067 22.633 1.00 29.86 253 SER A O 1
ATOM 2055 N N . ILE A 1 254 ? 3.394 -1.524 21.274 1.00 38.81 254 ILE A N 1
ATOM 2056 C CA . ILE A 1 254 ? 3.336 -2.645 22.224 1.00 38.81 254 ILE A CA 1
ATOM 2057 C C . ILE A 1 254 ? 4.313 -3.784 21.850 1.00 38.81 254 ILE A C 1
ATOM 2059 O O . ILE A 1 254 ? 4.781 -4.478 22.746 1.00 38.81 254 ILE A O 1
ATOM 2063 N N . ASP A 1 255 ? 4.742 -3.917 20.586 1.00 35.44 255 ASP A N 1
ATOM 2064 C CA . ASP A 1 255 ? 5.570 -5.061 20.143 1.00 35.44 255 ASP A CA 1
ATOM 2065 C C . ASP A 1 255 ? 7.052 -4.721 19.887 1.00 35.44 255 ASP A C 1
ATOM 2067 O O . ASP A 1 255 ? 7.892 -5.612 19.729 1.00 35.44 255 ASP A O 1
ATOM 2071 N N . THR A 1 256 ? 7.421 -3.435 19.855 1.00 37.47 256 THR A N 1
ATOM 2072 C CA . THR A 1 256 ? 8.806 -3.009 19.568 1.00 37.47 256 THR A CA 1
ATOM 2073 C C . THR A 1 256 ? 9.786 -3.194 20.724 1.00 37.47 256 THR A C 1
ATOM 2075 O O . THR A 1 256 ? 10.986 -3.030 20.522 1.00 37.47 256 THR A O 1
ATOM 2078 N N . GLU A 1 257 ? 9.328 -3.586 21.913 1.00 30.83 257 GLU A N 1
ATOM 2079 C CA . GLU A 1 257 ? 10.225 -3.840 23.050 1.00 30.83 257 GLU A CA 1
ATOM 2080 C C . GLU A 1 257 ? 10.900 -5.227 22.989 1.00 30.83 257 GLU A C 1
ATOM 2082 O O . GLU A 1 257 ? 11.775 -5.520 23.796 1.00 30.83 257 GLU A O 1
ATOM 2087 N N . PHE A 1 258 ? 10.573 -6.069 21.992 1.00 33.03 258 PHE A N 1
ATOM 2088 C CA . PHE A 1 258 ? 11.069 -7.453 21.922 1.00 33.03 258 PHE A CA 1
ATOM 2089 C C . PHE A 1 258 ? 12.032 -7.783 20.763 1.00 33.03 258 PHE A C 1
ATOM 2091 O O . PHE A 1 258 ? 12.440 -8.937 20.627 1.00 33.03 258 PHE A O 1
ATOM 2098 N N . ARG A 1 259 ? 12.432 -6.823 19.910 1.00 44.06 259 ARG A N 1
ATOM 2099 C CA . ARG A 1 259 ? 13.244 -7.131 18.705 1.00 44.06 259 ARG A CA 1
ATOM 2100 C C . ARG A 1 259 ? 14.522 -6.301 18.520 1.00 44.06 259 ARG A C 1
ATOM 2102 O O . ARG A 1 259 ? 14.934 -6.077 17.387 1.00 44.06 259 ARG A O 1
ATOM 2109 N N . SER A 1 260 ? 15.190 -5.923 19.612 1.00 31.81 260 SER A N 1
ATOM 2110 C CA . SER A 1 260 ? 16.571 -5.398 19.555 1.00 31.81 260 SER A CA 1
ATOM 2111 C C . SER A 1 260 ? 17.669 -6.457 19.743 1.00 31.81 260 SER A C 1
ATOM 2113 O O . SER A 1 260 ? 18.829 -6.150 19.492 1.00 31.81 260 SER A O 1
ATOM 2115 N N . ASP A 1 261 ? 17.338 -7.710 20.081 1.00 31.22 261 ASP A N 1
ATOM 2116 C CA . ASP A 1 261 ? 18.355 -8.699 20.497 1.00 31.22 261 ASP A CA 1
ATOM 2117 C C . ASP A 1 261 ? 18.690 -9.812 19.484 1.00 31.22 261 ASP A C 1
ATOM 2119 O O . ASP A 1 261 ? 19.429 -10.731 19.825 1.00 31.22 261 ASP A O 1
ATOM 2123 N N . GLN A 1 262 ? 18.222 -9.770 18.228 1.00 36.19 262 GLN A N 1
ATOM 2124 C CA . GLN A 1 262 ? 18.579 -10.813 17.238 1.00 36.19 262 GLN A CA 1
ATOM 2125 C C . GLN A 1 262 ? 18.906 -10.296 15.830 1.00 36.19 262 GLN A C 1
ATOM 2127 O O . GLN A 1 262 ? 18.445 -10.844 14.833 1.00 36.19 262 GLN A O 1
ATOM 2132 N N . ILE A 1 263 ? 19.754 -9.269 15.731 1.00 37.44 263 ILE A N 1
ATOM 2133 C CA . ILE A 1 263 ? 20.532 -9.014 14.505 1.00 37.44 263 ILE A CA 1
ATOM 2134 C C . ILE A 1 263 ? 22.020 -9.086 14.850 1.00 37.44 263 ILE A C 1
ATOM 2136 O O . ILE A 1 263 ? 22.751 -8.104 14.864 1.00 37.44 263 ILE A O 1
ATOM 2140 N N . THR A 1 264 ? 22.463 -10.294 15.168 1.00 35.88 264 THR A N 1
ATOM 2141 C CA . THR A 1 264 ? 23.798 -10.796 14.831 1.00 35.88 264 THR A CA 1
ATOM 2142 C C . THR A 1 264 ? 23.599 -12.244 14.382 1.00 35.88 264 THR A C 1
ATOM 2144 O O . THR A 1 264 ? 22.684 -12.899 14.869 1.00 35.88 264 THR A O 1
ATOM 2147 N N . PHE A 1 265 ? 24.430 -12.715 13.452 1.00 34.28 265 PHE A N 1
ATOM 2148 C CA . PHE A 1 265 ? 24.347 -13.983 12.704 1.00 34.28 265 PHE A CA 1
ATOM 2149 C C . PHE A 1 265 ? 23.540 -13.936 11.401 1.00 34.28 265 PHE A C 1
ATOM 2151 O O . PHE A 1 265 ? 22.379 -14.323 11.348 1.00 34.28 265 PHE A O 1
ATOM 2158 N N . LEU A 1 266 ? 24.215 -13.512 10.328 1.00 36.19 266 LEU A N 1
ATOM 2159 C CA . LEU A 1 266 ? 24.494 -14.365 9.159 1.00 36.19 266 LEU A CA 1
ATOM 2160 C C . LEU A 1 266 ? 25.500 -13.649 8.235 1.00 36.19 266 LEU A C 1
ATOM 2162 O O . LEU A 1 266 ? 25.157 -13.125 7.182 1.00 36.19 266 LEU A O 1
ATOM 2166 N N . VAL A 1 267 ? 26.764 -13.627 8.660 1.00 34.41 267 VAL A N 1
ATOM 2167 C CA . VAL A 1 267 ? 27.922 -13.621 7.757 1.00 34.41 267 VAL A CA 1
ATOM 2168 C C . VAL A 1 267 ? 28.870 -14.648 8.353 1.00 34.41 267 VAL A C 1
ATOM 2170 O O . VAL A 1 267 ? 29.455 -14.373 9.392 1.00 34.41 267 VAL A O 1
ATOM 2173 N N . ASP A 1 268 ? 28.838 -15.859 7.796 1.00 31.06 268 ASP A N 1
ATOM 2174 C CA . ASP A 1 268 ? 29.886 -16.895 7.800 1.00 31.06 268 ASP A CA 1
ATOM 2175 C C . ASP A 1 268 ? 29.225 -18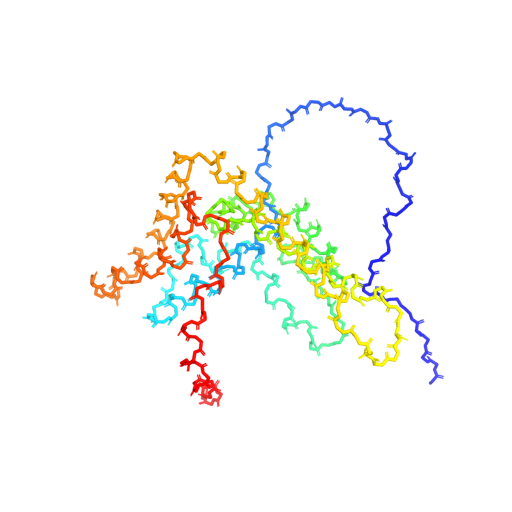.261 7.536 1.00 31.06 268 ASP A C 1
ATOM 2177 O O . ASP A 1 268 ? 28.801 -18.922 8.482 1.00 31.06 268 ASP A O 1
ATOM 2181 N N . VAL A 1 269 ? 29.089 -18.632 6.252 1.00 35.47 269 VAL A N 1
ATOM 2182 C CA . VAL A 1 269 ? 29.478 -19.921 5.621 1.00 35.47 269 VAL A CA 1
ATOM 2183 C C . VAL A 1 269 ? 29.555 -19.693 4.112 1.00 35.47 269 VAL A C 1
ATOM 2185 O O . VAL A 1 269 ? 28.567 -19.168 3.552 1.00 35.47 269 VAL A O 1
#

InterPro domains:
  IPR013087 Zinc finger C2H2-type [PS00028] (95-116)